Protein AF-A0A0Z8ST13-F1 (afdb_monomer)

InterPro domains:
  IPR011990 Tetratricopeptide-like helical domain superfamily [G3DSA:1.25.40.10] (1-227)
  IPR041315 PlcR, tetratricopeptide repeat [PF18768] (29-213)

Radius of gyration: 19.34 Å; Cα contacts (8 Å, |Δi|>4): 184; chains: 1; bounding box: 44×58×49 Å

Mean predicted aligned error: 6.82 Å

Nearest PDB structures (foldseek):
  8rsu-assembly1_A  TM=7.524E-01  e=3.480E-03  Bacillus phage phi3T
  8rtc-assembly1_A  TM=7.567E-01  e=5.083E-03  Bacillus phage phi3T
  8rtc-assembly2_B  TM=7.300E-01  e=5.083E-03  Bacillus phage phi3T
  8rsv-assembly1_A  TM=7.144E-01  e=6.441E-03  Bacillus phage phi3T
  6t46-assembly2_G  TM=6.996E-01  e=4.084E-02  Bacillus subtilis subsp. natto

Structure (mmCIF, N/CA/C/O backbone):
data_AF-A0A0Z8ST13-F1
#
_entry.id   AF-A0A0Z8ST13-F1
#
loop_
_atom_site.group_PDB
_atom_site.id
_atom_site.type_symbol
_atom_site.label_atom_id
_atom_site.label_alt_id
_atom_site.label_comp_id
_atom_site.label_asym_id
_atom_site.label_entity_id
_atom_site.label_seq_id
_atom_site.pdbx_PDB_ins_code
_atom_site.Cartn_x
_atom_site.Cartn_y
_atom_site.Cartn_z
_atom_site.occupancy
_atom_site.B_iso_or_equiv
_atom_site.auth_seq_id
_atom_site.auth_comp_id
_atom_site.auth_asym_id
_atom_site.auth_atom_id
_atom_site.pdbx_PDB_model_num
ATOM 1 N N . MET A 1 1 ? -1.316 38.189 -15.718 1.00 38.69 1 MET A N 1
ATOM 2 C CA . MET A 1 1 ? -1.502 36.753 -15.428 1.00 38.69 1 MET A CA 1
ATOM 3 C C . MET A 1 1 ? -1.526 36.069 -16.774 1.00 38.69 1 MET A C 1
ATOM 5 O O . MET A 1 1 ? -2.594 35.891 -17.339 1.00 38.69 1 MET A O 1
ATOM 9 N N . ASP A 1 2 ? -0.337 35.788 -17.297 1.00 30.83 2 ASP A N 1
ATOM 10 C CA . ASP A 1 2 ? -0.151 35.065 -18.550 1.00 30.83 2 ASP A CA 1
ATOM 11 C C . ASP A 1 2 ? 0.269 33.645 -18.189 1.00 30.83 2 ASP A C 1
ATOM 13 O O . ASP A 1 2 ? 1.387 33.396 -17.744 1.00 30.83 2 ASP A O 1
ATOM 17 N N . TYR A 1 3 ? -0.690 32.730 -18.300 1.00 45.62 3 TYR A N 1
ATOM 18 C CA . TYR A 1 3 ? -0.462 31.295 -18.216 1.00 45.62 3 TYR A CA 1
ATOM 19 C C . TYR A 1 3 ? -0.054 30.804 -19.599 1.00 45.62 3 TYR A C 1
ATOM 21 O O . TYR A 1 3 ? -0.893 30.365 -20.378 1.00 45.62 3 TYR A O 1
ATOM 29 N N . PHE A 1 4 ? 1.233 30.885 -19.906 1.00 46.31 4 PHE A N 1
ATOM 30 C CA . PHE A 1 4 ? 1.824 30.108 -20.984 1.00 46.31 4 PHE A CA 1
ATOM 31 C C . PHE A 1 4 ? 3.088 29.467 -20.426 1.00 46.31 4 PHE A C 1
ATOM 33 O O . PHE A 1 4 ? 4.029 30.155 -20.040 1.00 46.31 4 PHE A O 1
ATOM 40 N N . PHE A 1 5 ? 3.051 28.141 -20.300 1.00 45.38 5 PHE A N 1
ATOM 41 C CA . PHE A 1 5 ? 4.218 27.331 -19.989 1.00 45.38 5 PHE A CA 1
ATOM 42 C C . PHE A 1 5 ? 5.213 27.497 -21.132 1.00 45.38 5 PHE A C 1
ATOM 44 O O . PHE A 1 5 ? 5.087 26.859 -22.175 1.00 45.38 5 PHE A O 1
ATOM 51 N N . ASP A 1 6 ? 6.180 28.380 -20.930 1.00 42.91 6 ASP A N 1
ATOM 52 C CA . ASP A 1 6 ? 7.384 28.458 -21.743 1.00 42.91 6 ASP A CA 1
ATOM 53 C C . ASP A 1 6 ? 8.330 27.341 -21.273 1.00 42.91 6 ASP A C 1
ATOM 55 O O . ASP A 1 6 ? 9.343 27.561 -20.610 1.00 42.91 6 ASP A O 1
ATOM 59 N N . GLU A 1 7 ? 7.933 26.092 -21.523 1.00 44.97 7 GLU A N 1
ATOM 60 C CA . GLU A 1 7 ? 8.834 24.953 -21.408 1.00 44.97 7 GLU A CA 1
ATOM 61 C C . GLU A 1 7 ? 9.428 24.712 -22.788 1.00 44.97 7 GLU A C 1
ATOM 63 O O . GLU A 1 7 ? 8.842 24.066 -23.656 1.00 44.97 7 GLU A O 1
ATOM 68 N N . SER A 1 8 ? 10.629 25.251 -22.985 1.00 44.12 8 SER A N 1
ATOM 69 C CA . SER A 1 8 ? 11.550 24.705 -23.974 1.00 44.12 8 SER A CA 1
ATOM 70 C C . SER A 1 8 ? 11.686 23.205 -23.703 1.00 44.12 8 SER A C 1
ATOM 72 O O . SER A 1 8 ? 12.323 22.775 -22.740 1.00 44.12 8 SER A O 1
ATOM 74 N N . VAL A 1 9 ? 11.012 22.399 -24.525 1.00 43.75 9 VAL A N 1
ATOM 75 C CA . VAL A 1 9 ? 11.118 20.944 -24.489 1.00 43.75 9 VAL A CA 1
ATOM 76 C C . VAL A 1 9 ? 12.562 20.614 -24.838 1.00 43.75 9 VAL A C 1
ATOM 78 O O . VAL A 1 9 ? 12.993 20.709 -25.983 1.00 43.75 9 VAL A O 1
ATOM 81 N N . SER A 1 10 ? 13.345 20.302 -23.813 1.00 40.53 10 SER A N 1
ATOM 82 C CA . SER A 1 10 ? 14.682 19.756 -23.980 1.00 40.53 10 SER A CA 1
ATOM 83 C C . SER A 1 10 ? 14.547 18.405 -24.685 1.00 40.53 10 SER A C 1
ATOM 85 O O . SER A 1 10 ? 14.054 17.460 -24.074 1.00 40.53 10 SER A O 1
ATOM 87 N N . ASP A 1 11 ? 15.051 18.303 -25.919 1.00 38.03 11 ASP A N 1
ATOM 88 C CA . ASP A 1 11 ? 15.192 17.087 -26.749 1.00 38.03 11 ASP A CA 1
ATOM 89 C C . ASP A 1 11 ? 16.164 16.038 -26.155 1.00 38.03 11 ASP A C 1
ATOM 91 O O . ASP A 1 11 ? 16.977 15.420 -26.844 1.00 38.03 11 ASP A O 1
ATOM 95 N N . LYS A 1 12 ? 16.130 15.828 -24.839 1.00 43.28 12 LYS A N 1
ATOM 96 C CA . LYS A 1 12 ? 16.847 14.737 -24.179 1.00 43.28 12 LYS A CA 1
ATOM 97 C C . LYS A 1 12 ? 15.841 13.642 -23.876 1.00 43.28 12 LYS A C 1
ATOM 99 O O . LYS A 1 12 ? 14.785 13.919 -23.312 1.00 43.28 12 LYS A O 1
ATOM 104 N N . ALA A 1 13 ? 16.186 12.410 -24.254 1.00 46.25 13 ALA A N 1
ATOM 105 C CA . ALA A 1 13 ? 15.415 11.222 -23.910 1.00 46.25 13 ALA A CA 1
ATOM 106 C C . ALA A 1 13 ? 14.989 11.296 -22.430 1.00 46.25 13 ALA A C 1
ATOM 108 O O . ALA A 1 13 ? 15.834 11.642 -21.595 1.00 46.25 13 ALA A O 1
ATOM 109 N N . PRO A 1 14 ? 13.713 11.025 -22.093 1.00 51.91 14 PRO A N 1
ATOM 110 C CA . PRO A 1 14 ? 13.243 11.146 -20.723 1.00 51.91 14 PRO A CA 1
ATOM 111 C C . PRO A 1 14 ? 14.107 10.276 -19.814 1.00 51.91 14 PRO A C 1
ATOM 113 O O . PRO A 1 14 ? 14.188 9.064 -20.006 1.00 51.91 14 PRO A O 1
ATOM 116 N N . ASP A 1 15 ? 14.764 10.912 -18.850 1.00 62.56 15 ASP A N 1
ATOM 117 C CA . ASP A 1 15 ? 15.519 10.245 -17.796 1.00 62.56 15 ASP A CA 1
ATOM 118 C C . ASP A 1 15 ? 14.604 9.223 -17.092 1.00 62.56 15 ASP A C 1
ATOM 120 O O . ASP A 1 15 ? 13.453 9.532 -16.765 1.00 62.56 15 ASP A O 1
ATOM 124 N N . ILE A 1 16 ? 15.104 8.008 -16.837 1.00 70.44 16 ILE A N 1
ATOM 125 C CA . ILE A 1 16 ? 14.397 6.950 -16.094 1.00 70.44 16 ILE A CA 1
ATOM 126 C C . ILE A 1 16 ? 13.875 7.453 -14.737 1.00 70.44 16 ILE A C 1
ATOM 128 O O . ILE A 1 16 ? 12.866 6.971 -14.222 1.00 70.44 16 ILE A O 1
ATOM 132 N N . THR A 1 17 ? 14.520 8.479 -14.181 1.00 74.62 17 THR A N 1
ATOM 133 C CA . THR A 1 17 ? 14.099 9.182 -12.967 1.00 74.62 17 THR A CA 1
ATOM 134 C C . THR A 1 17 ? 12.744 9.882 -13.127 1.00 74.62 17 THR A C 1
ATOM 136 O O . THR A 1 17 ? 11.935 9.894 -12.197 1.00 74.62 17 THR A O 1
ATOM 139 N N . VAL A 1 18 ? 12.458 10.450 -14.305 1.00 83.25 18 VAL A N 1
ATOM 140 C CA . VAL A 1 18 ? 11.157 11.068 -14.616 1.00 83.25 18 VAL A CA 1
ATOM 141 C C . VAL A 1 18 ? 10.083 9.993 -14.726 1.00 83.25 18 VAL A C 1
ATOM 143 O O . VAL A 1 18 ? 9.018 10.141 -14.127 1.00 83.25 18 VAL A O 1
ATOM 146 N N . PHE A 1 19 ? 10.380 8.890 -15.419 1.00 87.81 19 PHE A N 1
ATOM 147 C CA . PHE A 1 19 ? 9.471 7.747 -15.523 1.00 87.81 19 PHE A CA 1
ATOM 148 C C . PHE A 1 19 ? 9.095 7.202 -14.139 1.00 87.81 19 PHE A C 1
ATOM 150 O O . PHE A 1 19 ? 7.910 7.138 -13.812 1.00 87.81 19 PHE A O 1
ATOM 157 N N . LYS A 1 20 ? 10.087 6.912 -13.286 1.00 87.50 20 LYS A N 1
ATOM 158 C CA . LYS A 1 20 ? 9.857 6.419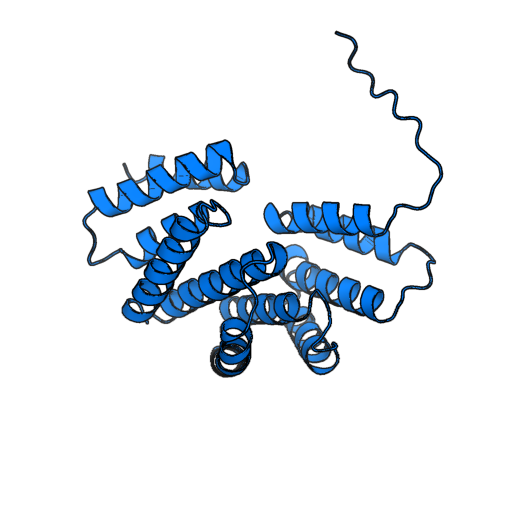 -11.917 1.00 87.50 20 LYS A CA 1
ATOM 159 C C . LYS A 1 20 ? 8.978 7.363 -11.098 1.00 87.50 20 LYS A C 1
ATOM 161 O O . LYS A 1 20 ? 8.023 6.917 -10.478 1.00 87.50 20 LYS A O 1
ATOM 166 N N . ARG A 1 21 ? 9.210 8.678 -11.176 1.00 88.62 21 ARG A N 1
ATOM 167 C CA . ARG A 1 21 ? 8.382 9.671 -10.469 1.00 88.62 21 ARG A CA 1
ATOM 168 C C . ARG A 1 21 ? 6.924 9.669 -10.935 1.00 88.62 21 ARG A C 1
ATOM 170 O O . ARG A 1 21 ? 6.015 9.825 -10.120 1.00 88.62 21 ARG A O 1
ATOM 177 N N . LEU A 1 22 ? 6.693 9.534 -12.242 1.00 91.62 22 LEU A N 1
ATOM 178 C CA . LEU A 1 22 ? 5.343 9.458 -12.804 1.00 91.62 22 LEU A CA 1
ATOM 179 C C . LEU A 1 22 ? 4.641 8.160 -12.388 1.00 91.62 22 LEU A C 1
ATOM 181 O O . LEU A 1 22 ? 3.468 8.201 -12.019 1.00 91.62 22 LEU A O 1
ATOM 185 N N . VAL A 1 23 ? 5.371 7.043 -12.387 1.00 93.00 23 VAL A N 1
ATOM 186 C CA . VAL A 1 23 ? 4.897 5.745 -11.894 1.00 93.00 23 VAL A CA 1
ATOM 187 C C . VAL A 1 23 ? 4.539 5.818 -10.411 1.00 93.00 23 VAL A C 1
ATOM 189 O O . VAL A 1 23 ? 3.431 5.438 -10.045 1.00 93.00 23 VAL A O 1
ATOM 192 N N . ASP A 1 24 ? 5.412 6.367 -9.565 1.00 89.81 24 ASP A N 1
ATOM 193 C CA . ASP A 1 24 ? 5.164 6.508 -8.127 1.00 89.81 24 ASP A CA 1
ATOM 194 C C . ASP A 1 24 ? 3.905 7.331 -7.854 1.00 89.81 24 ASP A C 1
ATOM 196 O O . ASP A 1 24 ? 3.085 6.965 -7.010 1.00 89.81 24 ASP A O 1
ATOM 200 N N . LYS A 1 25 ? 3.709 8.417 -8.613 1.00 90.50 25 LYS A N 1
ATOM 201 C CA . LYS A 1 25 ? 2.493 9.228 -8.533 1.00 90.50 25 LYS A CA 1
ATOM 202 C C . LYS A 1 25 ? 1.255 8.426 -8.937 1.00 90.50 25 LYS A C 1
ATOM 204 O O . LYS A 1 25 ? 0.259 8.493 -8.225 1.00 90.50 25 LYS A O 1
ATOM 209 N N . ALA A 1 26 ? 1.313 7.680 -10.042 1.00 92.88 26 ALA A N 1
ATOM 210 C CA . ALA A 1 26 ? 0.195 6.866 -10.517 1.00 92.88 26 ALA A CA 1
ATOM 211 C C . ALA A 1 26 ? -0.167 5.749 -9.522 1.00 92.88 26 ALA A C 1
ATOM 213 O O . ALA A 1 26 ? -1.344 5.532 -9.241 1.00 92.88 26 ALA A O 1
ATOM 214 N N . LEU A 1 27 ? 0.833 5.088 -8.931 1.00 90.94 27 LEU A N 1
ATOM 215 C CA . LEU A 1 27 ? 0.634 4.080 -7.888 1.00 90.94 27 LEU A CA 1
ATOM 216 C C . LEU A 1 27 ? 0.037 4.695 -6.617 1.00 90.94 27 LEU A C 1
ATOM 218 O O . LEU A 1 27 ? -0.897 4.136 -6.046 1.00 90.94 27 LEU A O 1
ATOM 222 N N . PHE A 1 28 ? 0.529 5.863 -6.192 1.00 86.50 28 PHE A N 1
ATOM 223 C CA . PHE A 1 28 ? 0.018 6.568 -5.014 1.00 86.50 28 PHE A CA 1
ATOM 224 C C . PHE A 1 28 ? -1.445 6.998 -5.175 1.00 86.50 28 PHE A C 1
ATOM 226 O O . PHE A 1 28 ? -2.238 6.857 -4.247 1.00 86.50 28 PHE A O 1
ATOM 233 N N . THR A 1 29 ? -1.830 7.487 -6.356 1.00 86.81 29 THR A N 1
ATOM 234 C CA . THR A 1 29 ? -3.217 7.879 -6.647 1.00 86.81 29 THR A CA 1
ATOM 235 C C . THR A 1 29 ? -4.104 6.713 -7.080 1.00 86.81 29 THR A C 1
ATOM 237 O O . THR A 1 29 ? -5.287 6.933 -7.339 1.00 86.81 29 THR A O 1
ATOM 240 N N . ARG A 1 30 ? -3.556 5.490 -7.157 1.00 89.44 30 ARG A N 1
ATOM 241 C CA . ARG A 1 30 ? -4.217 4.286 -7.693 1.00 89.44 30 ARG A CA 1
ATOM 242 C C . ARG A 1 30 ? -4.796 4.509 -9.100 1.00 89.44 30 ARG A C 1
ATOM 244 O O . ARG A 1 30 ? -5.831 3.956 -9.460 1.00 89.44 30 ARG A O 1
ATOM 251 N N . SER A 1 31 ? -4.128 5.342 -9.898 1.00 93.06 31 SER A N 1
ATOM 252 C CA . SER A 1 31 ? -4.503 5.652 -11.278 1.00 93.06 31 SER A CA 1
ATOM 253 C C . SER A 1 31 ? -3.914 4.606 -12.225 1.00 93.06 31 SER A C 1
ATOM 255 O O . SER A 1 31 ? -2.871 4.817 -12.852 1.00 93.06 31 SER A O 1
ATOM 257 N N . TYR A 1 32 ? -4.557 3.439 -12.295 1.00 94.56 32 TYR A N 1
ATOM 258 C CA . TYR A 1 32 ? -4.058 2.320 -13.099 1.00 94.56 32 TYR A CA 1
ATOM 259 C C . TYR A 1 32 ? -4.132 2.583 -14.610 1.00 94.56 32 TYR A C 1
ATOM 261 O O . TYR A 1 32 ? -3.278 2.085 -15.337 1.00 94.56 32 TYR A O 1
ATOM 269 N N . ASP A 1 33 ? -5.051 3.436 -15.072 1.00 93.69 33 ASP A N 1
ATOM 270 C CA . ASP A 1 33 ? -5.104 3.889 -16.472 1.00 93.69 33 ASP A CA 1
ATOM 271 C C . ASP A 1 33 ? -3.848 4.688 -16.845 1.00 93.69 33 ASP A C 1
ATOM 273 O O . ASP A 1 33 ? -3.218 4.460 -17.880 1.00 93.69 33 ASP A O 1
ATOM 277 N N . GLN A 1 34 ? -3.437 5.606 -15.963 1.00 94.19 34 GLN A N 1
ATOM 278 C CA . GLN A 1 34 ? -2.210 6.373 -16.154 1.00 94.19 34 GLN A CA 1
ATOM 279 C C . GLN A 1 34 ? -0.986 5.456 -16.107 1.00 94.19 34 GLN A C 1
ATOM 281 O O . GLN A 1 34 ? -0.072 5.614 -16.915 1.00 94.19 34 GLN A O 1
ATOM 286 N N . LEU A 1 35 ? -0.964 4.492 -15.183 1.00 95.81 35 LEU A N 1
ATOM 287 C CA . LEU A 1 35 ? 0.119 3.517 -15.100 1.00 95.81 35 LEU A CA 1
ATOM 288 C C . LEU A 1 35 ? 0.218 2.676 -16.381 1.00 95.81 35 LEU A C 1
ATOM 290 O O . LEU A 1 35 ? 1.318 2.501 -16.898 1.00 95.81 35 LEU A O 1
ATOM 294 N N . ALA A 1 36 ? -0.913 2.210 -16.916 1.00 95.88 36 ALA A N 1
ATOM 295 C CA . ALA A 1 36 ? -0.972 1.445 -18.158 1.00 95.88 36 ALA A CA 1
ATOM 296 C C . ALA A 1 36 ? -0.379 2.234 -19.330 1.00 95.88 36 ALA A C 1
ATOM 298 O O . ALA A 1 36 ? 0.486 1.721 -20.040 1.00 95.88 36 ALA A O 1
ATOM 299 N N . TYR A 1 37 ? -0.771 3.505 -19.472 1.00 94.50 37 TYR A N 1
ATOM 300 C CA . TYR A 1 37 ? -0.219 4.399 -20.489 1.00 94.50 37 TYR A CA 1
ATOM 301 C C . TYR A 1 37 ? 1.299 4.574 -20.348 1.00 94.50 37 TYR A C 1
ATOM 303 O O . TYR A 1 37 ? 2.029 4.447 -21.329 1.00 94.50 37 TYR A O 1
ATOM 311 N N . LEU A 1 38 ? 1.787 4.839 -19.130 1.00 93.75 38 LEU A N 1
ATOM 312 C CA . LEU A 1 38 ? 3.217 5.033 -18.870 1.00 93.75 38 LEU A CA 1
ATOM 313 C C . LEU A 1 38 ? 4.030 3.778 -19.206 1.00 93.75 38 LEU A C 1
ATOM 315 O O . LEU A 1 38 ? 5.069 3.879 -19.853 1.00 93.75 38 LEU A O 1
ATOM 319 N N . VAL A 1 39 ? 3.562 2.603 -18.778 1.00 93.00 39 VAL A N 1
ATOM 320 C CA . VAL A 1 39 ? 4.242 1.324 -19.024 1.00 93.00 39 VAL A CA 1
ATOM 321 C C . VAL A 1 39 ? 4.290 1.007 -20.516 1.00 93.00 39 VAL A C 1
ATOM 323 O O . VAL A 1 39 ? 5.328 0.571 -21.008 1.00 93.00 39 VAL A O 1
ATOM 326 N N . GLU A 1 40 ? 3.197 1.234 -21.243 1.00 91.44 40 GLU A N 1
ATOM 327 C CA . GLU A 1 40 ? 3.146 0.988 -22.685 1.00 91.44 40 GLU A CA 1
ATOM 328 C C . GLU A 1 40 ? 4.062 1.947 -23.455 1.00 91.44 40 GLU A C 1
ATOM 330 O O . GLU A 1 40 ? 4.841 1.515 -24.303 1.00 91.44 40 GLU A O 1
ATOM 335 N N . ALA A 1 41 ? 4.053 3.233 -23.095 1.00 90.44 41 ALA A N 1
ATOM 336 C CA . ALA A 1 41 ? 4.950 4.222 -23.683 1.00 90.44 41 ALA A CA 1
ATOM 337 C C . ALA A 1 41 ? 6.432 3.888 -23.436 1.00 90.44 41 ALA A C 1
ATOM 339 O O . ALA A 1 41 ? 7.261 4.084 -24.322 1.00 90.44 41 ALA A O 1
ATOM 340 N N . GLU A 1 42 ? 6.780 3.372 -22.252 1.00 88.56 42 GLU A N 1
ATOM 341 C CA . GLU A 1 42 ? 8.159 2.986 -21.939 1.00 88.56 42 GLU A CA 1
ATOM 342 C C . GLU A 1 42 ? 8.595 1.738 -22.717 1.00 88.56 42 GLU A C 1
ATOM 344 O O . GLU A 1 42 ? 9.711 1.706 -23.224 1.00 88.56 42 GLU A O 1
ATOM 349 N N . LYS A 1 43 ? 7.705 0.749 -22.891 1.00 85.31 43 LYS A N 1
ATOM 350 C CA . LYS A 1 43 ? 7.975 -0.465 -23.685 1.00 85.31 43 LYS A CA 1
ATOM 351 C C . LYS A 1 43 ? 8.214 -0.188 -25.170 1.00 85.31 43 LYS A C 1
ATOM 353 O O . LYS A 1 43 ? 8.915 -0.956 -25.819 1.00 85.31 43 LYS A O 1
ATOM 358 N N . GLN A 1 44 ? 7.610 0.870 -25.711 1.00 84.06 44 GLN A N 1
ATOM 359 C CA . GLN A 1 44 ? 7.757 1.255 -27.118 1.00 84.06 44 GLN A CA 1
ATOM 360 C C . GLN A 1 44 ? 9.076 1.977 -27.414 1.00 84.06 44 GLN A C 1
ATOM 362 O O . GLN A 1 44 ? 9.433 2.150 -28.579 1.00 84.06 44 GLN A O 1
ATOM 367 N N . LYS A 1 45 ? 9.821 2.402 -26.388 1.00 82.94 45 LYS A N 1
ATOM 368 C CA . LYS A 1 45 ? 11.153 2.965 -26.593 1.00 82.94 45 LYS A CA 1
ATOM 369 C C . LYS A 1 45 ? 12.095 1.836 -27.011 1.00 82.94 45 LYS A C 1
ATOM 371 O O . LYS A 1 45 ? 12.279 0.881 -26.269 1.00 82.94 45 LYS A O 1
ATOM 376 N N . GLU A 1 46 ? 12.762 1.975 -28.156 1.00 57.88 46 GLU A N 1
ATOM 377 C CA . GLU A 1 46 ? 13.799 1.039 -28.641 1.00 57.88 46 GLU A CA 1
ATOM 378 C C . GLU A 1 46 ? 15.100 1.079 -27.799 1.00 57.88 46 GLU A C 1
ATOM 380 O O . GLU A 1 46 ? 16.204 0.846 -28.293 1.00 57.88 46 GLU A O 1
ATOM 385 N N . ALA A 1 47 ? 15.006 1.420 -26.513 1.00 66.81 47 ALA A N 1
ATOM 386 C CA . ALA A 1 47 ? 16.147 1.500 -25.622 1.00 66.81 47 ALA A CA 1
ATOM 387 C C . ALA A 1 47 ? 16.559 0.099 -25.150 1.00 66.81 47 ALA A C 1
ATOM 389 O O . ALA A 1 47 ? 15.737 -0.716 -24.734 1.00 66.81 47 ALA A O 1
ATOM 390 N N . VAL A 1 48 ? 17.867 -0.169 -25.146 1.00 61.72 48 VAL A N 1
ATOM 391 C CA . VAL A 1 48 ? 18.415 -1.350 -24.472 1.00 61.72 48 VAL A CA 1
ATOM 392 C C . VAL A 1 48 ? 18.242 -1.154 -22.967 1.00 61.72 48 VAL A C 1
ATOM 394 O O . VAL A 1 48 ? 18.993 -0.415 -22.330 1.00 61.72 48 VAL A O 1
ATOM 397 N N . HIS A 1 49 ? 17.233 -1.801 -22.392 1.00 68.75 49 HIS A N 1
ATOM 398 C CA . HIS A 1 49 ? 17.018 -1.798 -20.952 1.00 68.75 49 HIS A CA 1
ATOM 399 C C . HIS A 1 49 ? 18.038 -2.707 -20.258 1.00 68.75 49 HIS A C 1
ATOM 401 O O . HIS A 1 49 ? 18.311 -3.821 -20.710 1.00 68.75 49 HIS A O 1
ATOM 407 N N . SER A 1 50 ? 18.579 -2.259 -19.121 1.00 81.81 50 SER A N 1
ATOM 408 C CA . SER A 1 50 ? 19.294 -3.163 -18.216 1.00 81.81 50 SER A CA 1
ATOM 409 C C . SER A 1 50 ? 18.354 -4.274 -17.732 1.00 81.81 50 SER A C 1
ATOM 411 O O . SER A 1 50 ? 17.134 -4.093 -17.716 1.00 81.81 50 SER A O 1
ATOM 413 N N . GLN A 1 51 ? 18.908 -5.406 -17.289 1.00 83.81 51 GLN A N 1
ATOM 414 C CA . GLN A 1 51 ? 18.101 -6.497 -16.732 1.00 83.81 51 GLN A CA 1
ATOM 415 C C . GLN A 1 51 ? 17.187 -6.004 -15.598 1.00 83.81 51 GLN A C 1
ATOM 417 O O . GLN A 1 51 ? 15.990 -6.268 -15.628 1.00 83.81 51 GLN A O 1
ATOM 422 N N . GLU A 1 52 ? 17.719 -5.209 -14.665 1.00 85.44 52 GLU A N 1
ATOM 423 C CA . GLU A 1 52 ? 16.927 -4.639 -13.566 1.00 85.44 52 GLU A CA 1
ATOM 424 C C . GLU A 1 52 ? 15.799 -3.722 -14.075 1.00 85.44 52 GLU A C 1
ATOM 426 O O . GLU A 1 52 ? 14.688 -3.756 -13.551 1.00 85.44 52 GLU A O 1
ATOM 431 N N . SER A 1 53 ? 16.041 -2.938 -15.133 1.00 85.81 53 SER A N 1
ATOM 432 C CA . SER A 1 53 ? 15.001 -2.087 -15.732 1.00 85.81 53 SER A CA 1
ATOM 433 C C . SER A 1 53 ? 13.901 -2.918 -16.400 1.00 85.81 53 SER A C 1
ATOM 435 O O . SER A 1 53 ? 12.724 -2.591 -16.278 1.00 85.81 53 SER A O 1
ATOM 437 N N . SER A 1 54 ? 14.269 -4.014 -17.067 1.00 88.88 54 SER A N 1
ATOM 438 C CA . SER A 1 54 ? 13.322 -4.955 -17.678 1.00 88.88 54 SER A CA 1
ATOM 439 C C . SER A 1 54 ? 12.479 -5.688 -16.625 1.00 88.88 54 SER A C 1
ATOM 441 O O . SER A 1 54 ? 11.260 -5.824 -16.759 1.00 88.88 54 SER A O 1
ATOM 443 N N . GLU A 1 55 ? 13.104 -6.105 -15.524 1.00 92.94 55 GLU A N 1
ATOM 444 C CA . GLU A 1 55 ? 12.418 -6.708 -14.380 1.00 92.94 55 GLU A CA 1
ATOM 445 C C . GLU A 1 55 ? 11.460 -5.710 -13.711 1.00 92.94 55 GLU A C 1
ATOM 447 O O . GLU A 1 55 ? 10.323 -6.072 -13.404 1.00 92.94 55 GLU A O 1
ATOM 452 N N . TYR A 1 56 ? 11.859 -4.442 -13.573 1.00 92.88 56 TYR A N 1
ATOM 453 C CA . TYR A 1 56 ? 10.990 -3.386 -13.049 1.00 92.88 56 TYR A CA 1
ATOM 454 C C . TYR A 1 56 ? 9.794 -3.112 -13.971 1.00 92.88 56 TYR A C 1
ATOM 456 O O . TYR A 1 56 ? 8.660 -3.016 -13.506 1.00 92.88 56 TYR A O 1
ATOM 464 N N . LEU A 1 57 ? 10.004 -3.061 -15.290 1.00 92.50 57 LEU A N 1
ATOM 465 C CA . LEU A 1 57 ? 8.906 -2.941 -16.255 1.00 92.50 57 LEU A CA 1
ATOM 466 C C . LEU A 1 57 ? 7.972 -4.153 -16.227 1.00 92.50 57 LEU A C 1
ATOM 468 O O . LEU A 1 57 ? 6.763 -3.992 -16.383 1.00 92.50 57 LEU A O 1
ATOM 472 N N . THR A 1 58 ? 8.508 -5.353 -15.990 1.00 94.75 58 THR A N 1
ATOM 473 C CA . THR A 1 58 ? 7.695 -6.559 -15.795 1.00 94.75 58 THR A CA 1
ATOM 474 C C . THR A 1 58 ? 6.830 -6.432 -14.544 1.00 94.75 58 THR A C 1
ATOM 476 O O . THR A 1 58 ? 5.628 -6.663 -14.618 1.00 94.75 58 THR A O 1
ATOM 479 N N . TYR A 1 59 ? 7.413 -6.000 -13.422 1.00 96.69 59 TYR A N 1
ATOM 480 C CA . TYR A 1 59 ? 6.683 -5.732 -12.181 1.00 96.69 59 TYR A CA 1
ATOM 481 C C . TYR A 1 59 ? 5.504 -4.772 -12.406 1.00 96.69 59 TYR A C 1
ATOM 483 O O . TYR A 1 59 ? 4.368 -5.083 -12.043 1.00 96.69 59 TYR A O 1
ATOM 491 N N . LEU A 1 60 ? 5.749 -3.635 -13.067 1.00 96.75 60 LEU A N 1
ATOM 492 C CA . LEU A 1 60 ? 4.699 -2.659 -13.365 1.00 96.75 60 LEU A CA 1
ATOM 493 C C . LEU A 1 60 ? 3.643 -3.217 -14.323 1.00 96.75 60 LEU A C 1
ATOM 495 O O . LEU A 1 60 ? 2.453 -2.968 -14.138 1.00 96.75 60 LEU A O 1
ATOM 499 N N . ALA A 1 61 ? 4.056 -4.000 -15.322 1.00 96.06 61 ALA A N 1
ATOM 500 C CA . ALA A 1 61 ? 3.131 -4.658 -16.234 1.00 96.06 61 ALA A CA 1
ATOM 501 C C . ALA A 1 61 ? 2.212 -5.646 -15.504 1.00 96.06 61 ALA A C 1
ATOM 503 O O . ALA A 1 61 ? 1.029 -5.680 -15.818 1.00 96.06 61 ALA A O 1
ATOM 504 N N . CYS A 1 62 ? 2.706 -6.384 -14.505 1.00 97.81 62 CYS A N 1
ATOM 505 C CA . CYS A 1 62 ? 1.862 -7.256 -13.687 1.00 97.81 62 CYS A CA 1
ATOM 506 C C . CYS A 1 62 ? 0.813 -6.458 -12.894 1.00 97.81 62 CYS A C 1
ATOM 508 O O . CYS A 1 62 ? -0.341 -6.867 -12.835 1.00 97.81 62 CYS A O 1
ATOM 510 N N . ILE A 1 63 ? 1.171 -5.296 -12.331 1.00 97.44 63 ILE A N 1
ATOM 511 C CA . ILE A 1 63 ? 0.209 -4.405 -11.649 1.00 97.44 63 ILE A CA 1
ATOM 512 C C . ILE A 1 63 ? -0.883 -3.935 -12.613 1.00 97.44 63 ILE A C 1
ATOM 514 O O . ILE A 1 63 ? -2.063 -3.943 -12.262 1.00 97.44 63 ILE A O 1
ATOM 518 N N . VAL A 1 64 ? -0.499 -3.543 -13.828 1.00 97.56 64 VAL A N 1
ATOM 519 C CA . VAL A 1 64 ? -1.436 -3.113 -14.873 1.00 97.56 64 VAL A CA 1
ATOM 520 C C . VAL A 1 64 ? -2.331 -4.270 -15.324 1.00 97.56 64 VAL A C 1
ATOM 522 O O . VAL A 1 64 ? -3.549 -4.110 -15.381 1.00 97.56 64 VAL A O 1
ATOM 525 N N . ASP A 1 65 ? -1.751 -5.439 -15.606 1.00 97.75 65 ASP A N 1
ATOM 526 C CA . ASP A 1 65 ? -2.496 -6.637 -16.001 1.00 97.75 65 ASP A CA 1
ATOM 527 C C . ASP A 1 65 ? -3.528 -7.015 -14.927 1.00 97.75 65 ASP A C 1
ATOM 529 O O . ASP A 1 65 ? -4.670 -7.311 -15.270 1.00 97.75 65 ASP A O 1
ATOM 533 N N . PHE A 1 66 ? -3.166 -6.924 -13.644 1.00 97.62 66 PHE A N 1
ATOM 534 C CA . PHE A 1 66 ? -4.060 -7.232 -12.530 1.00 97.62 66 PHE A CA 1
ATOM 535 C C . PHE A 1 66 ? -5.184 -6.197 -12.368 1.00 97.62 66 PHE A C 1
ATOM 537 O O . PHE A 1 66 ? -6.361 -6.547 -12.395 1.00 97.62 66 PHE A O 1
ATOM 544 N N . HIS A 1 67 ? -4.843 -4.915 -12.202 1.00 95.50 67 HIS A N 1
ATOM 545 C CA . HIS A 1 67 ? -5.815 -3.899 -11.780 1.00 95.50 67 HIS A CA 1
ATOM 546 C C . HIS A 1 67 ? -6.555 -3.200 -12.923 1.00 95.50 67 HIS A C 1
ATOM 548 O O . HIS A 1 67 ? -7.690 -2.778 -12.720 1.00 95.50 67 HIS A O 1
ATOM 554 N N . HIS A 1 68 ? -5.921 -3.031 -14.086 1.00 95.75 68 HIS A N 1
ATOM 555 C CA . HIS A 1 68 ? -6.508 -2.306 -15.218 1.00 95.75 68 HIS A CA 1
ATOM 556 C C . HIS A 1 68 ? -7.101 -3.258 -16.260 1.00 95.75 68 HIS A C 1
ATOM 558 O O . HIS A 1 68 ? -8.207 -3.034 -16.741 1.00 95.75 68 HIS A O 1
ATOM 564 N N . TYR A 1 69 ? -6.392 -4.341 -16.597 1.00 96.06 69 TYR A N 1
ATOM 565 C CA . TYR A 1 69 ? -6.875 -5.305 -17.594 1.00 96.06 69 TYR A CA 1
ATOM 566 C C . TYR A 1 69 ? -7.632 -6.502 -17.005 1.00 96.06 69 TYR A C 1
ATOM 568 O O . TYR A 1 69 ? -8.150 -7.304 -17.782 1.00 96.06 69 TYR A O 1
ATOM 576 N N . HIS A 1 70 ? -7.701 -6.633 -15.675 1.00 95.31 70 HIS A N 1
ATOM 577 C CA . HIS A 1 70 ? -8.388 -7.726 -14.971 1.00 95.31 70 HIS A CA 1
ATOM 578 C C . HIS A 1 70 ? -7.929 -9.132 -15.407 1.00 95.31 70 HIS A C 1
ATOM 580 O O . HIS A 1 70 ? -8.718 -10.068 -15.518 1.00 95.31 70 HIS A O 1
ATOM 586 N N . LYS A 1 71 ? -6.630 -9.286 -15.687 1.00 96.62 71 LYS A N 1
ATOM 587 C CA . LYS A 1 71 ? -5.970 -10.548 -16.055 1.00 96.62 71 LYS A CA 1
ATOM 588 C C . LYS A 1 71 ? -5.253 -11.142 -14.844 1.00 96.62 71 LYS A C 1
ATOM 590 O O . LYS A 1 71 ? -4.031 -11.282 -14.844 1.00 96.62 71 LYS A O 1
ATOM 595 N N . GLU A 1 72 ? -6.021 -11.453 -13.809 1.00 96.12 72 GLU A N 1
ATOM 596 C CA . GLU A 1 72 ? -5.529 -11.792 -12.467 1.00 96.12 72 GLU A CA 1
ATOM 597 C C . GLU A 1 72 ? -4.553 -12.978 -12.480 1.00 96.12 72 GLU A C 1
ATOM 599 O O . GLU A 1 72 ? -3.409 -12.819 -12.058 1.00 96.12 72 GLU A O 1
ATOM 604 N N . ASP A 1 73 ? -4.940 -14.120 -13.059 1.00 94.69 73 ASP A N 1
ATOM 605 C CA . ASP A 1 73 ? -4.095 -15.326 -13.109 1.00 94.69 73 ASP A CA 1
ATOM 606 C C . ASP A 1 73 ? -2.769 -15.094 -13.851 1.00 94.69 73 ASP A C 1
ATOM 608 O O . ASP A 1 73 ? -1.706 -15.545 -13.423 1.00 94.69 73 ASP A O 1
ATOM 612 N N . ILE A 1 74 ? -2.817 -14.348 -14.961 1.00 96.19 74 ILE A N 1
ATOM 613 C CA . ILE A 1 74 ? -1.632 -14.031 -15.772 1.00 96.19 74 ILE A CA 1
ATOM 614 C C . ILE A 1 74 ? -0.692 -13.114 -14.989 1.00 96.19 74 ILE A C 1
ATOM 616 O O . ILE A 1 74 ? 0.524 -13.322 -14.991 1.00 96.19 74 ILE A O 1
ATOM 620 N N . ALA A 1 75 ? -1.245 -12.090 -14.339 1.00 97.50 75 ALA A N 1
ATOM 621 C CA . ALA A 1 75 ? -0.479 -11.155 -13.533 1.00 97.50 75 ALA A CA 1
ATOM 622 C C . ALA A 1 75 ? 0.167 -11.849 -12.330 1.00 97.50 75 ALA A C 1
ATOM 624 O O . ALA A 1 75 ? 1.343 -11.609 -12.057 1.00 97.50 75 ALA A O 1
ATOM 625 N N . ILE A 1 76 ? -0.575 -12.732 -11.654 1.00 96.25 76 ILE A N 1
ATOM 626 C CA . ILE A 1 76 ? -0.081 -13.511 -10.518 1.00 96.25 76 ILE A CA 1
ATOM 627 C C . ILE A 1 76 ? 1.058 -14.428 -10.955 1.00 96.25 76 ILE A C 1
ATOM 629 O O . ILE A 1 76 ? 2.154 -14.289 -10.420 1.00 96.25 76 ILE A O 1
ATOM 633 N N . GLY A 1 77 ? 0.859 -15.278 -11.969 1.00 96.50 77 GLY A N 1
ATOM 634 C CA . GLY A 1 77 ? 1.901 -16.214 -12.409 1.00 96.50 77 GLY A CA 1
ATOM 635 C C . GLY A 1 77 ? 3.189 -15.503 -12.839 1.00 96.50 77 GLY A C 1
ATOM 636 O O . GLY A 1 77 ? 4.292 -15.887 -12.452 1.00 96.50 77 GLY A O 1
ATOM 637 N N . ARG A 1 78 ? 3.074 -14.380 -13.559 1.00 97.25 78 ARG A N 1
ATOM 638 C CA . ARG A 1 78 ? 4.243 -13.565 -13.935 1.00 97.25 78 ARG A CA 1
ATOM 639 C C . ARG A 1 78 ? 4.923 -12.906 -12.736 1.00 97.25 78 ARG A C 1
ATOM 641 O O . ARG A 1 78 ? 6.146 -12.758 -12.737 1.00 97.25 78 ARG A O 1
ATOM 648 N N . MET A 1 79 ? 4.154 -12.470 -11.739 1.00 96.75 79 MET A N 1
ATOM 649 C CA . MET A 1 79 ? 4.690 -11.872 -10.516 1.00 96.75 79 MET A CA 1
ATOM 650 C C . MET A 1 79 ? 5.389 -12.923 -9.638 1.00 96.75 79 MET A C 1
ATOM 652 O O . MET A 1 79 ? 6.462 -12.641 -9.108 1.00 96.75 79 MET A O 1
ATOM 656 N N . GLU A 1 80 ? 4.842 -14.137 -9.539 1.00 95.44 80 GLU A N 1
ATOM 657 C CA . GLU A 1 80 ? 5.467 -15.293 -8.879 1.00 95.44 80 GLU A CA 1
ATOM 658 C C . GLU A 1 80 ? 6.817 -15.622 -9.535 1.00 95.44 80 GLU A C 1
A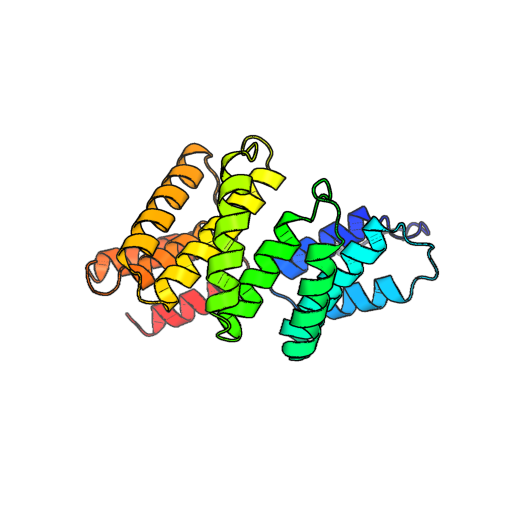TOM 660 O O . GLU A 1 80 ? 7.851 -15.634 -8.863 1.00 95.44 80 GLU A O 1
ATOM 665 N N . GLU A 1 81 ? 6.848 -15.776 -10.862 1.00 95.94 81 GLU A N 1
ATOM 666 C CA . GLU A 1 81 ? 8.088 -16.000 -11.616 1.00 95.94 81 GLU A CA 1
ATOM 667 C C . GLU A 1 81 ? 9.118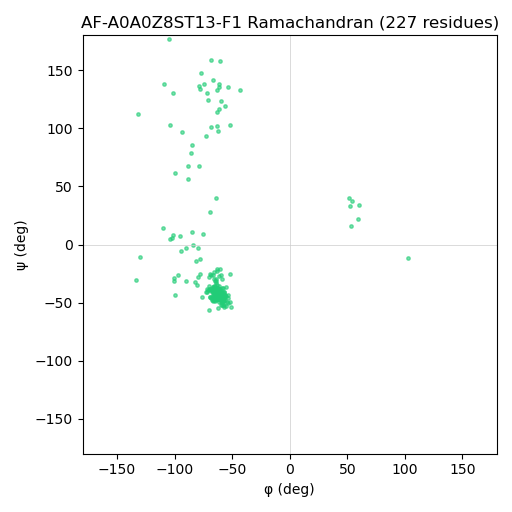 -14.886 -11.392 1.00 95.94 81 GLU A C 1
ATOM 669 O O . GLU A 1 81 ? 10.312 -15.151 -11.219 1.00 95.94 81 GLU A O 1
ATOM 674 N N . LEU A 1 82 ? 8.667 -13.627 -11.395 1.00 95.56 82 LEU A N 1
ATOM 675 C CA . LEU A 1 82 ? 9.530 -12.485 -11.123 1.00 95.56 82 LEU A CA 1
ATOM 676 C C . LEU A 1 82 ? 10.105 -12.555 -9.704 1.00 95.56 82 LEU A C 1
ATOM 678 O O . LEU A 1 82 ? 11.302 -12.335 -9.532 1.00 95.56 82 LEU A O 1
ATOM 682 N N . SER A 1 83 ? 9.288 -12.912 -8.710 1.00 92.94 83 SER A N 1
ATOM 683 C CA . SER A 1 83 ? 9.682 -12.990 -7.299 1.00 92.94 83 SER A CA 1
ATOM 684 C C . SER A 1 83 ? 10.802 -14.004 -7.028 1.00 92.94 83 SER A C 1
ATOM 686 O O . SER A 1 83 ? 11.584 -13.813 -6.089 1.00 92.94 83 SER A O 1
ATOM 688 N N . HIS A 1 84 ? 10.908 -15.046 -7.864 1.00 91.00 84 HIS A N 1
ATOM 689 C CA . HIS A 1 84 ? 11.945 -16.074 -7.781 1.00 91.00 84 HIS A CA 1
ATOM 690 C C . HIS A 1 84 ? 13.271 -15.662 -8.429 1.00 91.00 84 HIS A C 1
ATOM 692 O O . HIS A 1 84 ? 14.327 -16.098 -7.968 1.00 91.00 84 HIS A O 1
ATOM 698 N N . ARG A 1 85 ? 13.238 -14.843 -9.489 1.00 92.25 85 ARG A N 1
ATOM 699 C CA . ARG A 1 85 ? 14.445 -14.456 -10.247 1.00 92.25 85 ARG A CA 1
ATOM 700 C C . ARG A 1 85 ? 15.040 -13.110 -9.841 1.00 92.25 85 ARG A C 1
ATOM 702 O O . ARG A 1 85 ? 16.237 -12.909 -10.024 1.00 92.25 85 ARG A O 1
ATOM 709 N N . ILE A 1 86 ? 14.223 -12.199 -9.313 1.00 92.62 86 ILE A N 1
ATOM 710 C CA . ILE A 1 86 ? 14.661 -10.851 -8.944 1.00 92.62 86 ILE A CA 1
ATOM 711 C C . ILE A 1 86 ? 15.751 -10.896 -7.866 1.00 92.62 86 ILE A C 1
ATOM 713 O O . ILE A 1 86 ? 15.671 -11.650 -6.890 1.00 92.62 86 ILE A O 1
ATOM 717 N N . SER A 1 87 ? 16.775 -10.051 -8.014 1.00 88.31 87 SER A N 1
ATOM 718 C CA . SER A 1 87 ? 17.826 -9.941 -7.001 1.00 88.31 87 SER A CA 1
ATOM 719 C C . SER A 1 87 ? 17.259 -9.475 -5.659 1.00 88.31 87 SER A C 1
ATOM 721 O O . SER A 1 87 ? 16.537 -8.479 -5.586 1.00 88.31 87 SER A O 1
ATOM 723 N N . LYS A 1 88 ? 17.687 -10.120 -4.567 1.00 85.31 88 LYS A N 1
ATOM 724 C CA . LYS A 1 88 ? 17.365 -9.702 -3.189 1.00 85.31 88 LYS A CA 1
ATOM 725 C C . LYS A 1 88 ? 17.874 -8.295 -2.853 1.00 85.31 88 LYS A C 1
ATOM 727 O O . LYS A 1 88 ? 17.373 -7.684 -1.918 1.00 85.31 88 LYS A O 1
ATOM 732 N N . THR A 1 89 ? 18.868 -7.796 -3.589 1.00 85.50 89 THR A N 1
ATOM 733 C CA . THR A 1 89 ? 19.408 -6.437 -3.430 1.00 85.50 89 THR A CA 1
ATOM 734 C C . THR A 1 89 ? 18.701 -5.410 -4.310 1.00 85.50 89 THR A C 1
ATOM 736 O O . THR A 1 89 ? 19.065 -4.238 -4.269 1.00 85.50 89 THR A O 1
ATOM 739 N N . SER A 1 90 ? 17.742 -5.830 -5.143 1.00 87.25 90 SER A N 1
ATOM 740 C CA . SER A 1 90 ? 17.046 -4.910 -6.035 1.00 87.25 90 SER A CA 1
ATOM 741 C C . SER A 1 90 ? 16.194 -3.923 -5.244 1.00 87.25 90 SER A C 1
ATOM 743 O O . SER A 1 90 ? 15.529 -4.274 -4.266 1.00 87.25 90 SER A O 1
ATOM 745 N N . SER A 1 91 ? 16.179 -2.678 -5.715 1.00 86.00 91 SER A N 1
ATOM 746 C CA . SER A 1 91 ? 15.440 -1.585 -5.083 1.00 86.00 91 SER A CA 1
ATOM 747 C C . SER A 1 91 ? 13.935 -1.843 -4.983 1.00 86.00 91 SER A C 1
ATOM 749 O O . SER A 1 91 ? 13.318 -1.334 -4.056 1.00 86.00 91 SER A O 1
ATOM 751 N N . PHE A 1 92 ? 13.344 -2.655 -5.861 1.00 89.69 92 PHE A N 1
ATOM 752 C CA . PHE A 1 92 ? 11.908 -2.965 -5.863 1.00 89.69 92 PHE A CA 1
ATOM 753 C C . PHE A 1 92 ? 11.603 -4.409 -5.438 1.00 89.69 92 PHE A C 1
ATOM 755 O O . PHE A 1 92 ? 10.476 -4.879 -5.591 1.00 89.69 92 PHE A O 1
ATOM 762 N N . TYR A 1 93 ? 12.588 -5.108 -4.858 1.00 90.06 93 TYR A N 1
ATOM 763 C CA . TYR A 1 93 ? 12.426 -6.474 -4.359 1.00 90.06 93 TYR A CA 1
ATOM 764 C C . TYR A 1 93 ? 11.211 -6.596 -3.433 1.00 90.06 93 TYR A C 1
ATOM 766 O O . TYR A 1 93 ? 10.314 -7.387 -3.684 1.00 90.06 93 TYR A O 1
ATOM 774 N N . LEU A 1 94 ? 11.131 -5.764 -2.394 1.00 89.75 94 LEU A N 1
ATOM 775 C CA . LEU A 1 94 ? 10.013 -5.804 -1.447 1.00 89.75 94 LEU A CA 1
ATOM 776 C C . LE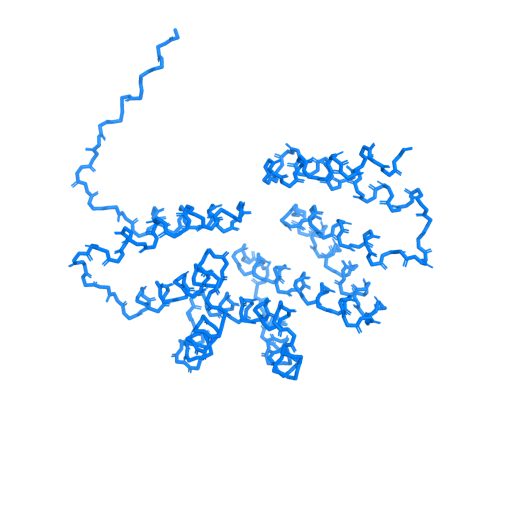U A 1 94 ? 8.684 -5.334 -2.057 1.00 89.75 94 LEU A C 1
ATOM 778 O O . LEU A 1 94 ? 7.627 -5.769 -1.605 1.00 89.75 94 LEU A O 1
ATOM 782 N N . ASP A 1 95 ? 8.720 -4.493 -3.092 1.00 91.81 95 ASP A N 1
ATOM 783 C CA . ASP A 1 95 ? 7.514 -4.015 -3.772 1.00 91.81 95 ASP A CA 1
ATOM 784 C C . ASP A 1 95 ? 6.829 -5.137 -4.575 1.00 91.81 95 ASP A C 1
ATOM 786 O O . ASP A 1 95 ? 5.597 -5.226 -4.567 1.00 91.81 95 ASP A O 1
ATOM 790 N N . VAL A 1 96 ? 7.611 -6.045 -5.180 1.00 93.19 96 VAL A N 1
ATOM 791 C CA . VAL A 1 96 ? 7.114 -7.273 -5.838 1.00 93.19 96 VAL A CA 1
ATOM 792 C C . VAL A 1 96 ? 6.339 -8.132 -4.844 1.00 93.19 96 VAL A C 1
ATOM 794 O O . VAL A 1 96 ? 5.189 -8.486 -5.089 1.00 93.19 96 VAL A O 1
ATOM 797 N N . TYR A 1 97 ? 6.946 -8.418 -3.694 1.00 89.88 97 TYR A N 1
ATOM 798 C CA . TYR A 1 97 ? 6.355 -9.273 -2.664 1.00 89.88 97 TYR A CA 1
ATOM 799 C C . TYR A 1 97 ? 5.101 -8.637 -2.055 1.00 89.88 97 TYR A C 1
ATOM 801 O O . TYR A 1 97 ? 4.069 -9.290 -1.934 1.00 89.88 97 TYR A O 1
ATOM 809 N N . ASN A 1 98 ? 5.159 -7.340 -1.747 1.00 89.88 98 ASN A N 1
ATOM 810 C CA . ASN A 1 98 ? 4.012 -6.587 -1.249 1.00 89.88 98 ASN A CA 1
ATOM 811 C C . ASN A 1 98 ? 2.844 -6.555 -2.252 1.00 89.88 98 ASN A C 1
ATOM 813 O O . ASN A 1 98 ? 1.680 -6.591 -1.862 1.00 89.88 98 ASN A O 1
ATOM 817 N N . SER A 1 99 ? 3.138 -6.487 -3.550 1.00 92.94 99 SER A N 1
ATOM 818 C CA . SER A 1 99 ? 2.108 -6.542 -4.593 1.00 92.94 99 SER A CA 1
ATOM 819 C C . SER A 1 99 ? 1.522 -7.944 -4.744 1.00 92.94 99 SER A C 1
ATOM 821 O O . SER A 1 99 ? 0.307 -8.080 -4.847 1.00 92.94 99 SER A O 1
ATOM 823 N N . LEU A 1 100 ? 2.357 -8.983 -4.675 1.00 91.94 100 LEU A N 1
ATOM 824 C CA . LEU A 1 100 ? 1.917 -10.376 -4.746 1.00 91.94 100 LEU A CA 1
ATOM 825 C C . LEU A 1 100 ? 0.992 -10.749 -3.577 1.00 91.94 100 LEU A C 1
ATOM 827 O O . LEU A 1 100 ? -0.056 -11.350 -3.790 1.00 91.94 100 LEU A O 1
ATOM 831 N N . VAL A 1 101 ? 1.319 -10.292 -2.366 1.00 87.94 101 VAL A N 1
ATOM 832 C CA . VAL A 1 101 ? 0.431 -10.364 -1.197 1.00 87.94 101 VAL A CA 1
ATOM 833 C C . VAL A 1 101 ? -0.949 -9.775 -1.503 1.00 87.94 101 VAL A C 1
ATOM 835 O O . VAL A 1 101 ? -1.968 -10.409 -1.232 1.00 87.94 101 VAL A O 1
ATOM 838 N N . ASN A 1 102 ? -0.999 -8.566 -2.075 1.00 89.62 102 ASN A N 1
ATOM 839 C CA . ASN A 1 102 ? -2.271 -7.921 -2.402 1.00 89.62 102 ASN A CA 1
ATOM 840 C C . ASN A 1 102 ? -3.048 -8.716 -3.452 1.00 89.62 102 ASN A C 1
ATOM 842 O O . ASN A 1 102 ? -4.265 -8.844 -3.339 1.00 89.62 102 ASN A O 1
ATOM 846 N N . PHE A 1 103 ? -2.361 -9.281 -4.446 1.00 92.81 103 PHE A N 1
ATOM 847 C CA . PHE A 1 103 ? -3.001 -10.116 -5.457 1.00 92.81 103 PHE A CA 1
ATOM 848 C C . PHE A 1 103 ? -3.625 -11.368 -4.841 1.00 92.81 103 PHE A C 1
ATOM 850 O O . PHE A 1 103 ? -4.790 -11.658 -5.110 1.00 92.81 103 PHE A O 1
ATOM 857 N N . TYR A 1 104 ? -2.900 -12.075 -3.971 1.00 90.56 104 TYR A N 1
ATOM 858 C CA . TYR A 1 104 ? -3.430 -13.247 -3.274 1.00 90.56 104 TYR A CA 1
ATOM 859 C C . TYR A 1 104 ? -4.611 -12.903 -2.367 1.00 90.56 104 TYR A C 1
ATOM 861 O O . TYR A 1 104 ? -5.618 -13.608 -2.385 1.00 90.56 104 TYR A O 1
ATOM 869 N N . ALA A 1 105 ? -4.533 -11.787 -1.635 1.00 85.50 105 ALA A N 1
ATOM 870 C CA . ALA A 1 105 ? -5.624 -11.328 -0.782 1.00 85.50 105 ALA A CA 1
ATOM 871 C C . ALA A 1 105 ? -6.896 -11.006 -1.586 1.00 85.50 105 ALA A C 1
ATOM 873 O O . ALA A 1 105 ? -8.004 -11.284 -1.130 1.00 85.50 105 ALA A O 1
ATOM 874 N N . LEU A 1 106 ? -6.751 -10.436 -2.787 1.00 89.06 106 LEU A N 1
ATOM 875 C CA . LEU A 1 106 ? -7.874 -10.094 -3.664 1.00 89.06 106 LEU A CA 1
ATOM 876 C C . LEU A 1 106 ? -8.446 -11.305 -4.419 1.00 89.06 106 LEU A C 1
ATOM 878 O O . LEU A 1 106 ? -9.628 -11.302 -4.748 1.00 89.06 106 LEU A O 1
ATOM 882 N N . THR A 1 107 ? -7.643 -12.349 -4.644 1.00 89.62 107 THR A N 1
ATOM 883 C CA . THR A 1 1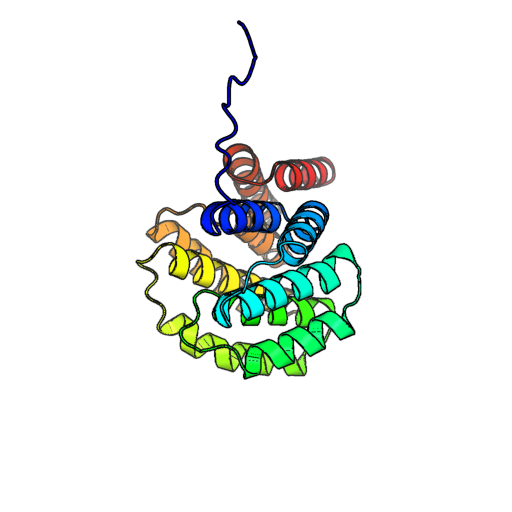07 ? -8.043 -13.580 -5.359 1.00 89.62 107 THR A CA 1
ATOM 884 C C . THR A 1 107 ? -8.334 -14.770 -4.438 1.00 89.62 107 THR A C 1
ATOM 886 O O . THR A 1 107 ? -8.625 -15.862 -4.915 1.00 89.62 107 THR A O 1
ATOM 889 N N . SER A 1 108 ? -8.324 -14.569 -3.115 1.00 85.19 108 SER A N 1
ATOM 890 C CA . SER A 1 108 ? -8.583 -15.609 -2.100 1.00 85.19 108 SER A CA 1
ATOM 891 C C . SER A 1 108 ? -7.604 -16.800 -2.136 1.00 85.19 108 SER A C 1
ATOM 893 O O . SER A 1 108 ? -7.986 -17.931 -1.835 1.00 85.19 108 SER A O 1
ATOM 895 N N . ARG A 1 109 ? -6.329 -16.560 -2.476 1.00 83.62 109 ARG A N 1
ATOM 896 C CA . ARG A 1 109 ? -5.239 -17.560 -2.419 1.00 83.62 109 ARG A CA 1
ATOM 897 C C . ARG A 1 109 ? -4.564 -17.570 -1.044 1.00 83.62 109 ARG A C 1
ATOM 899 O O . ARG A 1 109 ? -3.423 -17.147 -0.882 1.00 83.62 109 ARG A O 1
ATOM 906 N N . ASP A 1 110 ? -5.308 -18.002 -0.031 1.00 79.88 110 ASP A N 1
ATOM 907 C CA . ASP A 1 110 ? -4.917 -17.816 1.374 1.00 79.88 110 ASP A CA 1
ATOM 908 C C . ASP A 1 110 ? -3.659 -18.599 1.794 1.00 79.88 110 ASP A C 1
ATOM 910 O O . ASP A 1 110 ? -2.837 -18.074 2.542 1.00 79.88 110 ASP A O 1
ATOM 914 N N . GLU A 1 111 ? -3.500 -19.843 1.326 1.00 79.81 111 GLU A N 1
ATOM 915 C CA . GLU A 1 111 ? -2.356 -20.699 1.692 1.00 79.81 111 GLU A CA 1
ATOM 916 C C . GLU A 1 111 ? -1.029 -20.120 1.183 1.00 79.81 111 GLU A C 1
ATOM 918 O O . GLU A 1 111 ? -0.040 -20.070 1.916 1.00 79.81 111 GLU A O 1
ATOM 923 N N . ASP A 1 112 ? -1.032 -19.615 -0.053 1.00 83.00 112 ASP A N 1
ATOM 924 C CA . ASP A 1 112 ? 0.134 -18.982 -0.670 1.00 83.00 112 ASP A CA 1
ATOM 925 C C . ASP A 1 112 ? 0.536 -17.695 0.061 1.00 83.00 112 ASP A C 1
ATOM 927 O O . ASP A 1 112 ? 1.714 -17.340 0.132 1.00 83.00 112 ASP A O 1
ATOM 931 N N . LEU A 1 113 ? -0.446 -16.992 0.624 1.00 81.12 113 LEU A N 1
ATOM 932 C CA . LEU A 1 113 ? -0.241 -15.725 1.303 1.00 81.12 113 LEU A CA 1
ATOM 933 C C . LEU A 1 113 ? 0.381 -15.902 2.692 1.00 81.12 113 LEU A C 1
ATOM 935 O O . LEU A 1 113 ? 1.317 -15.165 3.010 1.00 81.12 113 LEU A O 1
ATOM 939 N N . ASP A 1 114 ? -0.097 -16.850 3.508 1.00 80.06 114 ASP A N 1
ATOM 940 C CA . ASP A 1 114 ? 0.469 -17.086 4.848 1.00 80.06 114 ASP A CA 1
ATOM 941 C C . ASP A 1 114 ? 1.969 -17.454 4.730 1.00 80.06 114 ASP A C 1
ATOM 943 O O . ASP A 1 114 ? 2.814 -16.847 5.394 1.00 80.06 114 ASP A O 1
ATOM 947 N N . GLY A 1 115 ? 2.330 -18.339 3.789 1.00 82.38 115 GLY A N 1
ATOM 948 C CA . GLY A 1 115 ? 3.732 -18.694 3.524 1.00 82.38 115 GLY A CA 1
ATOM 949 C C . GLY A 1 115 ? 4.579 -17.530 2.987 1.00 82.38 115 GLY A C 1
ATOM 950 O O . GLY A 1 115 ? 5.755 -17.389 3.335 1.00 82.38 115 GLY A O 1
ATOM 951 N N . LEU A 1 116 ? 3.988 -16.652 2.170 1.00 84.12 116 LEU A N 1
ATOM 952 C CA . LEU A 1 116 ? 4.668 -15.463 1.656 1.00 84.12 116 LEU A CA 1
ATOM 953 C C . LEU A 1 116 ? 4.980 -14.457 2.777 1.00 84.12 116 LEU A C 1
ATOM 955 O O . LEU A 1 116 ? 6.073 -13.881 2.804 1.00 84.12 116 LEU A O 1
ATOM 959 N N . TYR A 1 117 ? 4.055 -14.262 3.721 1.00 81.88 117 TYR A N 1
ATOM 960 C CA . TYR A 1 117 ? 4.241 -13.335 4.838 1.00 81.88 117 TYR A CA 1
ATOM 961 C C . TYR A 1 117 ? 5.288 -13.790 5.844 1.00 81.88 117 TYR A C 1
ATOM 963 O O . TYR A 1 117 ? 6.061 -12.948 6.310 1.00 81.88 117 TYR A O 1
ATOM 971 N N . GLU A 1 118 ? 5.372 -15.084 6.151 1.00 79.00 118 GLU A N 1
ATOM 972 C CA . GLU A 1 118 ? 6.443 -15.615 7.003 1.00 79.00 118 GLU A CA 1
ATOM 973 C C . GLU A 1 118 ? 7.827 -15.244 6.438 1.00 79.00 118 GLU A C 1
ATOM 975 O O . GLU A 1 118 ? 8.679 -14.721 7.159 1.00 79.00 118 GLU A O 1
ATOM 980 N N . GLY A 1 119 ? 8.019 -15.385 5.121 1.00 79.00 119 GLY A N 1
ATOM 981 C CA . GLY A 1 119 ? 9.277 -15.035 4.452 1.00 79.00 119 GLY A CA 1
ATOM 982 C C . GLY A 1 119 ? 9.578 -13.530 4.363 1.00 79.00 119 GLY A C 1
ATOM 983 O O . GLY A 1 119 ? 10.746 -13.132 4.307 1.00 79.00 119 GLY A O 1
ATOM 984 N N . ILE A 1 120 ? 8.552 -12.674 4.333 1.00 83.69 120 ILE A N 1
ATOM 985 C CA . ILE A 1 120 ? 8.718 -11.209 4.324 1.00 83.69 120 ILE A CA 1
ATOM 986 C C . ILE A 1 120 ? 8.972 -10.677 5.740 1.00 83.69 120 ILE A C 1
ATOM 988 O O . ILE A 1 120 ? 9.751 -9.734 5.897 1.00 83.69 120 ILE A O 1
ATOM 992 N N . SER A 1 121 ? 8.356 -11.281 6.759 1.00 80.50 121 SER A N 1
ATOM 993 C CA . SER A 1 121 ? 8.369 -10.789 8.145 1.00 80.50 121 SER A CA 1
ATOM 994 C C . SER A 1 121 ? 9.782 -10.716 8.733 1.00 80.50 121 SER A C 1
ATOM 996 O O . SER A 1 121 ? 10.162 -9.715 9.341 1.00 80.50 121 SER A O 1
ATOM 998 N N . GLU A 1 122 ? 10.613 -11.725 8.466 1.00 80.62 122 GLU A N 1
ATOM 999 C CA . GLU A 1 122 ? 12.029 -11.708 8.854 1.00 80.62 122 GLU A CA 1
ATOM 1000 C C . GLU A 1 122 ? 12.772 -10.524 8.210 1.00 80.62 122 GLU A C 1
ATOM 1002 O O . GLU A 1 122 ? 13.526 -9.803 8.864 1.00 80.62 122 GLU A O 1
ATOM 1007 N N . LYS A 1 123 ? 12.507 -10.248 6.931 1.00 82.12 123 LYS A N 1
ATOM 1008 C CA . LYS A 1 123 ? 13.210 -9.201 6.175 1.00 82.12 123 LYS A CA 1
ATOM 1009 C C . LYS A 1 123 ? 12.824 -7.799 6.609 1.00 82.12 123 LYS A C 1
ATOM 1011 O O . LYS A 1 123 ? 13.695 -6.937 6.701 1.00 82.12 123 LYS A O 1
ATOM 1016 N N . ILE A 1 124 ? 11.540 -7.563 6.873 1.00 86.50 124 ILE A N 1
ATOM 1017 C CA . ILE A 1 124 ? 11.085 -6.254 7.357 1.00 86.50 124 ILE A CA 1
ATOM 1018 C C . ILE A 1 124 ? 11.647 -5.945 8.747 1.00 86.50 124 ILE A C 1
ATOM 1020 O O . ILE A 1 124 ? 11.900 -4.779 9.033 1.00 86.50 124 ILE A O 1
ATOM 1024 N N . SER A 1 125 ? 11.911 -6.965 9.576 1.00 83.31 125 SER A N 1
ATOM 1025 C CA . SER A 1 125 ? 12.474 -6.781 10.922 1.00 83.31 125 SER A CA 1
ATOM 1026 C C . SER A 1 125 ? 13.908 -6.226 10.917 1.00 83.31 125 SER A C 1
ATOM 1028 O O . SER A 1 125 ? 14.333 -5.590 11.879 1.00 83.31 125 SER A O 1
ATOM 1030 N N . HIS A 1 126 ? 14.641 -6.418 9.815 1.00 84.69 126 HIS A N 1
ATOM 1031 C CA . HIS A 1 126 ? 16.019 -5.951 9.629 1.00 84.69 126 HIS A CA 1
ATOM 1032 C C . HIS A 1 126 ? 16.137 -4.714 8.731 1.00 84.69 126 HIS A C 1
ATOM 1034 O O . HIS A 1 126 ? 17.246 -4.285 8.404 1.00 84.69 126 HIS A O 1
ATOM 1040 N N . LEU A 1 127 ? 15.014 -4.147 8.295 1.00 87.62 127 LEU A N 1
ATOM 1041 C CA . LEU A 1 127 ? 15.009 -3.000 7.403 1.00 87.62 127 LEU A CA 1
ATOM 1042 C C . LEU A 1 127 ? 15.465 -1.736 8.147 1.00 87.62 127 LEU A C 1
ATOM 1044 O O . LEU A 1 127 ? 14.917 -1.396 9.195 1.00 87.62 127 LEU A O 1
ATOM 1048 N N . ASP A 1 128 ? 16.416 -0.986 7.585 1.00 88.88 128 ASP A N 1
ATOM 1049 C CA . ASP A 1 128 ? 16.770 0.326 8.135 1.00 88.88 128 ASP A CA 1
ATOM 1050 C C . ASP A 1 128 ? 15.665 1.351 7.840 1.00 88.88 128 ASP A C 1
ATOM 1052 O O . ASP A 1 128 ? 15.645 2.013 6.799 1.00 88.88 128 ASP A O 1
ATOM 1056 N N . ILE A 1 129 ? 14.747 1.500 8.792 1.00 91.19 129 ILE A N 1
ATOM 1057 C CA . ILE A 1 129 ? 13.646 2.470 8.755 1.00 91.19 129 ILE A CA 1
ATOM 1058 C C . ILE A 1 129 ? 14.091 3.917 9.046 1.00 91.19 129 ILE A C 1
ATOM 1060 O O . ILE A 1 129 ? 13.260 4.801 9.279 1.00 91.19 129 ILE A O 1
ATOM 1064 N N . SER A 1 130 ? 15.396 4.190 9.106 1.00 90.12 130 SER A N 1
ATOM 1065 C CA . SER A 1 130 ? 15.937 5.557 9.091 1.00 90.12 130 SER A CA 1
ATOM 1066 C C . SER A 1 130 ? 15.975 6.117 7.670 1.00 90.12 130 SER A C 1
ATOM 1068 O O . SER A 1 130 ? 15.841 7.325 7.479 1.00 90.12 130 SER A O 1
ATOM 1070 N N . ASN A 1 131 ? 16.105 5.242 6.669 1.00 90.75 131 ASN A N 1
ATOM 1071 C CA . ASN A 1 131 ? 15.963 5.594 5.264 1.00 90.75 131 ASN A CA 1
ATOM 1072 C C . ASN A 1 131 ? 14.475 5.737 4.890 1.00 90.75 131 ASN A C 1
ATOM 1074 O O . ASN A 1 131 ? 13.660 4.875 5.215 1.00 90.75 131 ASN A O 1
ATOM 1078 N N . ILE A 1 132 ? 14.123 6.809 4.174 1.00 89.94 132 ILE A N 1
ATOM 1079 C CA . ILE A 1 132 ? 12.727 7.125 3.831 1.00 89.94 132 ILE A CA 1
ATOM 1080 C C . ILE A 1 132 ? 12.070 6.098 2.895 1.00 89.94 132 ILE A C 1
ATOM 1082 O O . ILE A 1 132 ? 10.902 5.768 3.079 1.00 89.94 132 ILE A O 1
ATOM 1086 N N . GLU A 1 133 ? 12.799 5.554 1.918 1.00 87.25 133 GLU A N 1
ATOM 1087 C CA . GLU A 1 133 ? 12.257 4.560 0.983 1.00 87.25 133 GLU A CA 1
ATOM 1088 C C . GLU A 1 133 ? 11.986 3.236 1.696 1.00 87.25 133 GLU A C 1
ATOM 1090 O O . GLU A 1 133 ? 10.917 2.641 1.541 1.00 87.25 133 GLU A O 1
ATOM 1095 N N . SER A 1 134 ? 12.941 2.802 2.519 1.00 89.62 134 SER A N 1
ATOM 1096 C CA . SER A 1 134 ? 12.788 1.648 3.401 1.00 89.62 134 SER A CA 1
ATOM 1097 C C . SER A 1 134 ? 11.614 1.845 4.355 1.00 89.62 134 SER A C 1
ATOM 1099 O O . SER A 1 134 ? 10.738 0.990 4.448 1.00 89.62 134 SER A O 1
ATOM 1101 N N . PHE A 1 135 ? 11.530 3.003 5.006 1.00 92.88 135 PHE A N 1
ATOM 1102 C CA . PHE A 1 135 ? 10.418 3.332 5.888 1.00 92.88 135 PHE A CA 1
ATOM 1103 C C . PHE A 1 135 ? 9.065 3.238 5.168 1.00 92.88 135 PHE A C 1
ATOM 1105 O O . PHE A 1 135 ? 8.158 2.572 5.656 1.00 92.88 135 PHE A O 1
ATOM 1112 N N . HIS A 1 136 ? 8.926 3.812 3.971 1.00 91.75 136 HIS A N 1
ATOM 1113 C CA . HIS A 1 136 ? 7.685 3.710 3.198 1.00 91.75 136 HIS A CA 1
ATOM 1114 C C . HIS A 1 136 ? 7.316 2.261 2.851 1.00 91.75 136 HIS A C 1
ATOM 1116 O O . HIS A 1 136 ? 6.146 1.888 2.948 1.00 91.75 136 HIS A O 1
ATOM 1122 N N . LYS A 1 137 ? 8.294 1.424 2.486 1.00 90.19 137 LYS A N 1
ATOM 1123 C CA . LYS A 1 137 ? 8.069 -0.011 2.233 1.00 90.19 137 LYS A CA 1
ATOM 1124 C C . LYS A 1 137 ? 7.609 -0.741 3.487 1.00 90.19 137 LYS A C 1
ATOM 1126 O O . LYS A 1 137 ? 6.639 -1.490 3.424 1.00 90.19 137 LYS A O 1
ATOM 1131 N N . TYR A 1 138 ? 8.265 -0.481 4.615 1.00 92.69 138 TYR A N 1
ATOM 1132 C CA . TYR A 1 138 ? 7.888 -1.029 5.914 1.00 92.69 138 TYR A CA 1
ATOM 1133 C C . TYR A 1 138 ? 6.423 -0.711 6.242 1.00 92.69 138 TYR A C 1
ATOM 1135 O O . TYR A 1 138 ? 5.648 -1.625 6.516 1.00 92.69 138 TYR A O 1
ATOM 1143 N N . ILE A 1 139 ? 6.014 0.558 6.110 1.00 94.19 139 ILE A N 1
ATOM 1144 C CA . ILE A 1 139 ? 4.630 0.973 6.374 1.00 94.19 139 ILE A CA 1
ATOM 1145 C C . ILE A 1 139 ? 3.639 0.275 5.431 1.00 94.19 139 ILE A C 1
ATOM 1147 O O . ILE A 1 139 ? 2.642 -0.268 5.901 1.00 94.19 139 ILE A O 1
ATOM 1151 N N . LYS A 1 140 ? 3.910 0.235 4.116 1.00 92.06 140 LYS A N 1
ATOM 1152 C CA . LYS A 1 140 ? 3.029 -0.431 3.134 1.00 92.06 140 LYS A CA 1
ATOM 1153 C C . LYS A 1 140 ? 2.800 -1.907 3.460 1.00 92.06 140 LYS A C 1
ATOM 1155 O O . LYS A 1 140 ? 1.666 -2.371 3.392 1.00 92.06 140 LYS A O 1
ATOM 1160 N N . ILE A 1 141 ? 3.870 -2.632 3.788 1.00 90.81 141 ILE A N 1
ATOM 1161 C CA . ILE A 1 141 ? 3.812 -4.077 4.036 1.00 90.81 141 ILE A CA 1
ATOM 1162 C C . ILE A 1 141 ? 3.002 -4.376 5.298 1.00 90.81 141 ILE A C 1
ATOM 1164 O O . ILE A 1 141 ? 2.092 -5.204 5.247 1.00 90.81 141 ILE A O 1
ATOM 1168 N N . ARG A 1 142 ? 3.293 -3.674 6.403 1.00 93.06 142 ARG A N 1
ATOM 1169 C CA . ARG A 1 142 ? 2.565 -3.815 7.678 1.00 93.06 142 ARG A CA 1
ATOM 1170 C C . ARG A 1 142 ? 1.089 -3.425 7.523 1.00 93.06 142 ARG A C 1
ATOM 1172 O O . ARG A 1 142 ? 0.209 -4.139 7.991 1.00 93.06 142 ARG A O 1
ATOM 1179 N N . TYR A 1 143 ? 0.794 -2.347 6.789 1.00 93.94 143 TYR A N 1
ATOM 1180 C CA . TYR A 1 143 ? -0.586 -1.945 6.487 1.00 93.94 143 TYR A CA 1
ATOM 1181 C C . TYR A 1 143 ? -1.354 -3.035 5.722 1.00 93.94 143 TYR A C 1
ATOM 1183 O O . TYR A 1 143 ? -2.458 -3.414 6.116 1.00 93.94 143 TYR A O 1
ATOM 1191 N N . ASN A 1 144 ? -0.765 -3.578 4.650 1.00 90.75 144 ASN A N 1
ATOM 1192 C CA . ASN A 1 144 ? -1.405 -4.643 3.873 1.00 90.75 144 ASN A CA 1
ATOM 1193 C C . ASN A 1 144 ? -1.597 -5.913 4.713 1.00 90.75 144 ASN A C 1
ATOM 1195 O O . ASN A 1 144 ? -2.608 -6.598 4.561 1.00 90.75 144 ASN A O 1
ATOM 1199 N N . HIS A 1 145 ? -0.678 -6.180 5.645 1.00 90.50 145 HIS A N 1
ATOM 1200 C CA . HIS A 1 145 ? -0.770 -7.320 6.553 1.00 90.50 145 HIS A CA 1
ATOM 1201 C C . HIS A 1 145 ? -1.941 -7.172 7.517 1.00 90.50 145 HIS A C 1
ATOM 1203 O O . HIS A 1 145 ? -2.772 -8.072 7.610 1.00 90.50 145 HIS A O 1
ATOM 1209 N N . ALA A 1 146 ? -2.084 -6.005 8.147 1.00 92.81 146 ALA A N 1
ATOM 1210 C CA . ALA A 1 146 ? -3.245 -5.698 8.974 1.00 92.81 146 ALA A CA 1
ATOM 1211 C C . ALA A 1 146 ? -4.562 -5.847 8.201 1.00 92.81 146 ALA A C 1
ATOM 1213 O O . ALA A 1 146 ? -5.524 -6.436 8.701 1.00 92.81 146 ALA A O 1
ATOM 1214 N N . HIS A 1 147 ? -4.608 -5.345 6.964 1.00 91.19 147 HIS A N 1
ATOM 1215 C CA . HIS A 1 147 ? -5.799 -5.450 6.128 1.00 91.19 147 HIS A CA 1
ATOM 1216 C C . HIS A 1 147 ? -6.142 -6.914 5.819 1.00 91.19 147 HIS A C 1
ATOM 1218 O O . HIS A 1 147 ? -7.304 -7.312 5.931 1.00 91.19 147 HIS A O 1
ATOM 1224 N N . TYR A 1 148 ? -5.136 -7.733 5.505 1.00 88.12 148 TYR A N 1
ATOM 1225 C CA . TYR A 1 148 ? -5.295 -9.174 5.336 1.00 88.12 148 TYR A CA 1
ATOM 1226 C C . TYR A 1 148 ? -5.819 -9.852 6.613 1.00 88.12 148 TYR A C 1
ATOM 1228 O O . TYR A 1 148 ? -6.841 -10.541 6.564 1.00 88.12 148 TYR A O 1
ATOM 1236 N N . LEU A 1 149 ? -5.181 -9.616 7.765 1.00 90.56 149 LEU A N 1
ATOM 1237 C CA . LEU A 1 149 ? -5.591 -10.183 9.054 1.00 90.56 149 LEU A CA 1
ATOM 1238 C C . LEU A 1 149 ? -7.063 -9.877 9.354 1.00 90.56 149 LEU A C 1
ATOM 1240 O O . LEU A 1 149 ? -7.827 -10.768 9.741 1.00 90.56 149 LEU A O 1
ATOM 1244 N N . PHE A 1 150 ? -7.490 -8.640 9.092 1.00 91.25 150 PHE A N 1
ATOM 1245 C CA . PHE A 1 150 ? -8.881 -8.236 9.249 1.00 91.25 150 PHE A CA 1
ATOM 1246 C C . PHE A 1 150 ? -9.826 -9.012 8.321 1.00 91.25 150 PHE A C 1
ATOM 1248 O O . PHE A 1 150 ? -10.823 -9.569 8.787 1.00 91.25 150 PHE A O 1
ATOM 1255 N N . LYS A 1 151 ? -9.494 -9.145 7.028 1.00 87.12 151 LYS A N 1
ATOM 1256 C CA . LYS A 1 151 ? -10.288 -9.939 6.068 1.00 87.12 151 LYS A CA 1
ATOM 1257 C C . LYS A 1 151 ? -10.417 -11.408 6.475 1.00 87.12 151 LYS A C 1
ATOM 1259 O O . LYS A 1 151 ? -11.450 -12.024 6.215 1.00 87.12 151 LYS A O 1
ATOM 1264 N N . ARG A 1 152 ? -9.421 -11.957 7.176 1.00 86.50 152 ARG A N 1
ATOM 1265 C CA . ARG A 1 152 ? -9.431 -13.324 7.729 1.00 86.50 152 ARG A CA 1
ATOM 1266 C C . ARG A 1 152 ? -10.103 -13.448 9.091 1.00 86.50 152 ARG A C 1
ATOM 1268 O O . ARG A 1 152 ? -9.992 -14.493 9.728 1.00 86.50 152 ARG A O 1
ATOM 1275 N N . LYS A 1 153 ? -10.802 -12.406 9.549 1.00 89.06 153 LYS A N 1
ATOM 1276 C CA . LYS A 1 153 ? -11.453 -12.357 10.867 1.00 89.06 153 LYS A CA 1
ATOM 1277 C C . LYS A 1 153 ? -10.466 -12.544 12.029 1.00 89.06 153 LYS A C 1
ATOM 1279 O O . LYS A 1 153 ? -10.874 -12.890 13.135 1.00 89.06 153 LYS A O 1
ATOM 1284 N N . ARG A 1 154 ? -9.171 -12.280 11.813 1.00 90.88 154 ARG A N 1
ATOM 1285 C CA . ARG A 1 154 ? -8.132 -12.253 12.855 1.00 90.88 154 ARG A CA 1
ATOM 1286 C C . ARG A 1 154 ? -8.048 -10.840 13.450 1.00 90.88 154 ARG A C 1
ATOM 1288 O O . ARG A 1 154 ? -7.008 -10.191 13.418 1.00 90.88 154 ARG A O 1
ATOM 1295 N N . GLN A 1 155 ? -9.180 -10.351 13.963 1.00 92.44 155 GLN A N 1
ATOM 1296 C CA . GLN A 1 155 ? -9.379 -8.947 14.352 1.00 92.44 155 GLN A CA 1
ATOM 1297 C C . GLN A 1 155 ? -8.373 -8.470 15.410 1.00 92.44 155 GLN A C 1
ATOM 1299 O O . GLN A 1 155 ? -7.770 -7.423 15.224 1.00 92.44 155 GLN A O 1
ATOM 1304 N N . SER A 1 156 ? -8.120 -9.260 16.462 1.00 92.62 156 SER A N 1
ATOM 1305 C CA . SER A 1 156 ? -7.141 -8.903 17.506 1.00 92.62 156 SER A CA 1
ATOM 1306 C C . SER A 1 156 ? -5.742 -8.662 16.934 1.00 92.62 156 SER A C 1
ATOM 1308 O O . SER A 1 156 ? -5.131 -7.646 17.230 1.00 92.62 156 SER A O 1
ATOM 1310 N N . GLN A 1 157 ? -5.269 -9.549 16.054 1.00 93.75 157 GLN A N 1
ATOM 1311 C CA . GLN A 1 157 ? -3.943 -9.418 15.443 1.00 93.75 157 GLN A CA 1
ATOM 1312 C C . GLN A 1 157 ? -3.866 -8.198 14.520 1.00 93.75 157 GLN A C 1
ATOM 1314 O O . GLN A 1 157 ? -2.839 -7.532 14.468 1.00 93.75 157 GLN A O 1
ATOM 1319 N N . ALA A 1 158 ? -4.952 -7.886 13.804 1.00 95.00 158 ALA A N 1
ATOM 1320 C CA . ALA A 1 158 ? -5.019 -6.677 12.991 1.00 95.00 158 ALA A CA 1
ATOM 1321 C C . ALA A 1 158 ? -4.953 -5.403 13.853 1.00 95.00 158 ALA A C 1
ATOM 1323 O O . ALA A 1 158 ? -4.310 -4.441 13.450 1.00 95.00 158 ALA A O 1
ATOM 1324 N N . ILE A 1 159 ? -5.583 -5.393 15.035 1.00 94.75 159 ILE A N 1
ATOM 1325 C CA . ILE A 1 159 ? -5.518 -4.261 15.976 1.00 94.75 159 ILE A CA 1
ATOM 1326 C C . ILE A 1 159 ? -4.093 -4.069 16.489 1.00 94.75 159 ILE A C 1
ATOM 1328 O O . ILE A 1 159 ? -3.598 -2.943 16.449 1.00 94.75 159 ILE A O 1
ATOM 1332 N N . ASP A 1 160 ? -3.442 -5.145 16.936 1.00 94.88 160 ASP A N 1
ATOM 1333 C CA . ASP A 1 160 ? -2.061 -5.096 17.431 1.00 94.88 160 ASP A CA 1
ATOM 1334 C C . ASP A 1 160 ? -1.132 -4.533 16.340 1.00 94.88 160 ASP A C 1
ATOM 1336 O O . ASP A 1 160 ? -0.422 -3.550 16.550 1.00 94.88 160 ASP A O 1
ATOM 1340 N N . GLU A 1 161 ? -1.247 -5.069 15.120 1.00 95.12 161 GLU A N 1
ATOM 1341 C CA . GLU A 1 161 ? -0.483 -4.631 13.950 1.00 95.12 161 GLU A CA 1
ATOM 1342 C C . GLU A 1 161 ? -0.694 -3.141 13.623 1.00 95.12 161 GLU A C 1
ATOM 1344 O O . GLU A 1 161 ? 0.268 -2.419 13.352 1.00 95.12 161 GLU A O 1
ATOM 1349 N N . LEU A 1 162 ? -1.944 -2.663 13.642 1.00 97.00 162 LEU A N 1
ATOM 1350 C CA . LEU A 1 162 ? -2.284 -1.271 13.324 1.00 97.00 162 LEU A CA 1
ATOM 1351 C C . LEU A 1 162 ? -1.849 -0.302 14.416 1.00 97.00 162 LEU A C 1
ATOM 1353 O O . LEU A 1 162 ? -1.413 0.805 14.102 1.00 97.00 162 LEU A O 1
ATOM 1357 N N . THR A 1 163 ? -1.969 -0.697 15.680 1.00 96.06 163 THR A N 1
ATOM 1358 C CA . THR A 1 163 ? -1.614 0.162 16.812 1.00 96.06 163 THR A CA 1
ATOM 1359 C C . THR A 1 163 ? -0.105 0.389 16.835 1.00 96.06 163 THR A C 1
ATOM 1361 O O . THR A 1 163 ? 0.330 1.543 16.818 1.00 96.06 163 THR A O 1
ATOM 1364 N N . ASP A 1 164 ? 0.683 -0.682 16.707 1.00 96.62 164 ASP A N 1
ATOM 1365 C CA . ASP A 1 164 ? 2.142 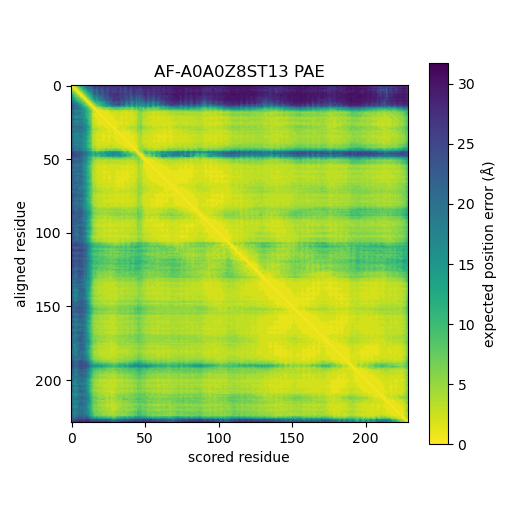-0.611 16.562 1.00 96.62 164 ASP A CA 1
ATOM 1366 C C . ASP A 1 164 ? 2.558 0.243 15.352 1.00 96.62 164 ASP A C 1
ATOM 1368 O O . ASP A 1 164 ? 3.515 1.029 15.399 1.00 96.62 164 ASP A O 1
ATOM 1372 N N . LEU A 1 165 ? 1.837 0.105 14.233 1.00 96.62 165 LEU A N 1
ATOM 1373 C CA . LEU A 1 165 ? 2.102 0.868 13.016 1.00 96.62 165 LEU A CA 1
ATOM 1374 C C . LEU A 1 165 ? 1.834 2.369 13.20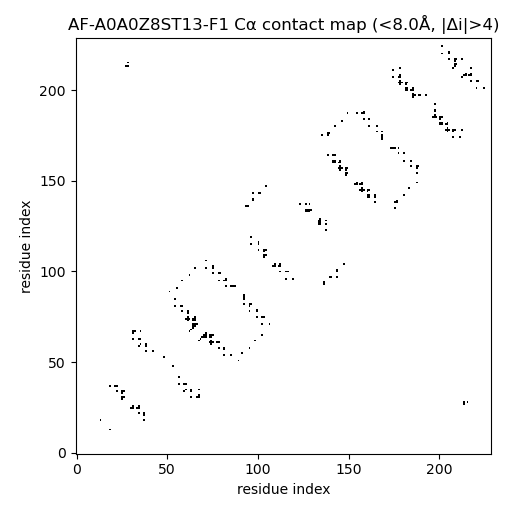6 1.00 96.62 165 LEU A C 1
ATOM 1376 O O . LEU A 1 165 ? 2.639 3.197 12.770 1.00 96.62 165 LEU A O 1
ATOM 1380 N N . ILE A 1 166 ? 0.735 2.730 13.875 1.00 97.31 166 ILE A N 1
ATOM 1381 C CA . ILE A 1 166 ? 0.386 4.120 14.203 1.00 97.31 166 ILE A CA 1
ATOM 1382 C C . ILE A 1 166 ? 1.421 4.730 15.154 1.00 97.31 166 ILE A C 1
ATOM 1384 O O . ILE A 1 166 ? 1.830 5.876 14.950 1.00 97.31 166 ILE A O 1
ATOM 1388 N N . GLU A 1 167 ? 1.879 3.987 16.164 1.00 97.06 167 GLU A N 1
ATOM 1389 C CA . GLU A 1 167 ? 2.949 4.435 17.064 1.00 97.06 167 GLU A CA 1
ATOM 1390 C C . GLU A 1 167 ? 4.251 4.687 16.301 1.00 97.06 167 GLU A C 1
ATOM 1392 O O . GLU A 1 167 ? 4.841 5.763 16.414 1.00 97.06 167 GLU A O 1
ATOM 1397 N N . THR A 1 168 ? 4.629 3.767 15.412 1.00 96.38 168 THR A N 1
ATOM 1398 C CA . THR A 1 168 ? 5.810 3.927 14.555 1.00 96.38 168 THR A CA 1
ATOM 1399 C C . THR A 1 168 ? 5.719 5.189 13.680 1.00 96.38 168 THR A C 1
ATOM 1401 O O . THR A 1 168 ? 6.691 5.941 13.549 1.00 96.38 168 THR A O 1
ATOM 1404 N N . LEU A 1 169 ? 4.552 5.454 13.078 1.00 96.88 169 LEU A N 1
ATOM 1405 C CA . LEU A 1 169 ? 4.300 6.665 12.285 1.00 96.88 169 LEU A CA 1
ATOM 1406 C C . LEU A 1 169 ? 4.415 7.936 13.136 1.00 96.88 169 LEU A C 1
ATOM 1408 O O . LEU A 1 169 ? 5.015 8.922 12.693 1.00 96.88 169 LEU A O 1
ATOM 1412 N N . ARG A 1 170 ? 3.887 7.903 14.364 1.00 95.50 170 ARG A N 1
ATOM 1413 C CA . ARG A 1 170 ? 3.943 9.012 15.323 1.00 95.50 170 ARG A CA 1
ATOM 1414 C C . ARG A 1 170 ? 5.378 9.328 15.737 1.00 95.50 170 ARG A C 1
ATOM 1416 O O . ARG A 1 170 ? 5.776 10.491 15.665 1.00 95.50 170 ARG A O 1
ATOM 1423 N N . ASP A 1 171 ? 6.163 8.317 16.093 1.00 95.75 171 ASP A N 1
ATOM 1424 C CA . ASP A 1 171 ? 7.561 8.475 16.511 1.00 95.75 171 ASP A CA 1
ATOM 1425 C C . ASP A 1 171 ? 8.423 9.073 15.397 1.00 95.75 171 ASP A C 1
ATOM 1427 O O . ASP A 1 171 ? 9.253 9.959 15.625 1.00 95.75 171 ASP A O 1
ATOM 1431 N N . LYS A 1 172 ? 8.172 8.648 14.155 1.00 95.69 172 LYS A N 1
ATOM 1432 C CA . LYS A 1 172 ? 8.825 9.186 12.955 1.00 95.69 172 LYS A CA 1
ATOM 1433 C C . LYS A 1 172 ? 8.224 10.507 12.473 1.00 95.69 172 LYS A C 1
ATOM 1435 O O . LYS A 1 172 ? 8.747 11.086 11.522 1.00 95.69 172 LYS A O 1
ATOM 1440 N N . LYS A 1 173 ? 7.158 10.999 13.116 1.00 95.06 173 LYS A N 1
ATOM 1441 C CA . LYS A 1 173 ? 6.412 12.213 12.743 1.00 95.06 173 LYS A CA 1
ATOM 1442 C C . LYS A 1 173 ? 5.992 12.205 11.270 1.00 95.06 173 LYS A C 1
ATOM 1444 O O . LYS A 1 173 ? 6.073 13.224 10.586 1.00 95.06 173 LYS A O 1
ATOM 1449 N N . SER A 1 174 ? 5.573 11.044 10.775 1.00 94.31 174 SER A N 1
ATOM 1450 C CA . SER A 1 174 ? 5.197 10.849 9.380 1.00 94.31 174 SER A CA 1
ATOM 1451 C C . SER A 1 174 ? 3.693 10.667 9.233 1.00 94.31 174 SER A C 1
ATOM 1453 O O . SER A 1 174 ? 3.062 9.938 9.990 1.00 94.31 174 SER A O 1
ATOM 1455 N N . CYS A 1 175 ? 3.126 11.305 8.210 1.00 93.50 175 CYS A N 1
ATOM 1456 C CA . CYS A 1 175 ? 1.737 11.094 7.795 1.00 93.50 175 CYS A CA 1
ATOM 1457 C C . CYS A 1 175 ? 1.618 10.063 6.657 1.00 93.50 175 CYS A C 1
ATOM 1459 O O . CYS A 1 175 ? 0.544 9.910 6.076 1.00 93.50 175 CYS A O 1
ATOM 1461 N N . TYR A 1 176 ? 2.711 9.381 6.296 1.00 93.31 176 TYR A N 1
ATOM 1462 C CA . TYR A 1 176 ? 2.729 8.434 5.184 1.00 93.31 176 TYR A CA 1
ATOM 1463 C C . TYR A 1 176 ? 1.752 7.272 5.416 1.00 93.31 176 TYR A C 1
ATOM 1465 O O . TYR A 1 176 ? 1.919 6.522 6.370 1.00 93.31 176 TYR A O 1
ATOM 1473 N N . LEU A 1 177 ? 0.729 7.138 4.559 1.00 93.31 177 LEU A N 1
ATOM 1474 C CA . LEU A 1 177 ? -0.383 6.176 4.704 1.00 93.31 177 LEU A CA 1
ATOM 1475 C C . LEU A 1 177 ? -1.123 6.231 6.055 1.00 93.31 177 LEU A C 1
ATOM 1477 O O . LEU A 1 177 ? -1.891 5.324 6.378 1.00 93.31 177 LEU A O 1
ATOM 1481 N N . LEU A 1 178 ? -0.951 7.300 6.837 1.00 96.50 178 LEU A N 1
ATOM 1482 C CA . LEU A 1 178 ? -1.618 7.421 8.130 1.00 96.50 178 LEU A CA 1
ATOM 1483 C C . LEU A 1 178 ? -3.138 7.511 7.947 1.00 96.50 178 LEU A C 1
ATOM 1485 O O . LEU A 1 178 ? -3.866 6.835 8.657 1.00 96.50 178 LEU A O 1
ATOM 1489 N N . ALA A 1 179 ? -3.617 8.261 6.949 1.00 96.00 179 ALA A N 1
ATOM 1490 C CA . ALA A 1 179 ? -5.048 8.370 6.656 1.00 96.00 179 ALA A CA 1
ATOM 1491 C C . ALA A 1 179 ? -5.689 7.001 6.357 1.00 96.00 179 ALA A C 1
ATOM 1493 O O . ALA A 1 179 ? -6.695 6.644 6.964 1.00 96.00 179 ALA A O 1
ATOM 1494 N N . ASP A 1 180 ? -5.071 6.207 5.476 1.00 95.19 180 ASP A N 1
ATOM 1495 C CA . ASP A 1 180 ? -5.523 4.847 5.164 1.00 95.19 180 ASP A CA 1
ATOM 1496 C C . ASP A 1 180 ? -5.484 3.935 6.403 1.00 95.19 180 ASP A C 1
ATOM 1498 O O . ASP A 1 180 ? -6.413 3.158 6.626 1.00 95.19 180 ASP A O 1
ATOM 1502 N N . THR A 1 181 ? -4.439 4.051 7.230 1.00 97.19 181 THR A N 1
ATOM 1503 C CA . THR A 1 181 ? -4.285 3.292 8.484 1.00 97.19 181 THR A CA 1
ATOM 1504 C C . THR A 1 181 ? -5.380 3.636 9.498 1.00 97.19 181 THR A C 1
ATOM 1506 O O . THR A 1 181 ? -5.951 2.731 10.103 1.00 97.19 181 THR A O 1
ATOM 1509 N N . LEU A 1 182 ? -5.731 4.919 9.645 1.00 97.06 182 LEU A N 1
ATOM 1510 C CA . LEU A 1 182 ? -6.811 5.369 10.532 1.00 97.06 182 LEU A CA 1
ATOM 1511 C C . LEU A 1 182 ? -8.187 4.897 10.041 1.00 97.06 182 LEU A C 1
ATOM 1513 O O . LEU A 1 182 ? -9.008 4.447 10.835 1.00 97.06 182 LEU A O 1
ATOM 1517 N N . CYS A 1 183 ? -8.435 4.917 8.728 1.00 96.44 183 CYS A N 1
ATOM 1518 C CA . CYS A 1 183 ? -9.640 4.296 8.177 1.00 96.44 183 CYS A CA 1
ATOM 1519 C C . CYS A 1 183 ? -9.689 2.797 8.488 1.00 96.44 183 CYS A C 1
ATOM 1521 O O . CYS A 1 183 ? -10.748 2.260 8.804 1.00 96.44 183 CYS A O 1
ATOM 1523 N N . LEU A 1 184 ? -8.558 2.098 8.385 1.00 96.19 184 LEU A N 1
ATOM 1524 C CA . LEU A 1 184 ? -8.520 0.665 8.639 1.00 96.19 184 LEU A CA 1
ATOM 1525 C C . LEU A 1 184 ? -8.756 0.349 10.120 1.00 96.19 184 LEU A C 1
ATOM 1527 O O . LEU A 1 184 ? -9.605 -0.487 10.400 1.00 96.19 184 LEU A O 1
ATOM 1531 N N . ILE A 1 185 ? -8.110 1.041 11.066 1.00 96.38 185 ILE A N 1
ATOM 1532 C CA . ILE A 1 185 ? -8.353 0.799 12.500 1.00 96.38 185 ILE A CA 1
ATOM 1533 C C . ILE A 1 185 ? -9.792 1.134 12.908 1.00 96.38 185 ILE A C 1
ATOM 1535 O O . ILE A 1 185 ? -10.345 0.435 13.747 1.00 96.38 185 ILE A O 1
ATOM 1539 N N . ALA A 1 186 ? -10.437 2.116 12.269 1.00 95.19 186 ALA A N 1
ATOM 1540 C CA . ALA A 1 186 ? -11.861 2.387 12.468 1.00 95.19 186 ALA A CA 1
ATOM 1541 C C . ALA A 1 186 ? -12.736 1.192 12.043 1.00 95.19 186 ALA A C 1
ATOM 1543 O O . ALA A 1 186 ? -13.606 0.770 12.799 1.00 95.19 186 ALA A O 1
ATOM 1544 N N . ASN A 1 187 ? -12.451 0.602 10.874 1.00 93.62 187 ASN A N 1
ATOM 1545 C CA . ASN A 1 187 ? -13.140 -0.595 10.376 1.00 93.62 187 ASN A CA 1
ATOM 1546 C C . ASN A 1 187 ? -12.883 -1.827 11.257 1.00 93.62 187 ASN A C 1
ATOM 1548 O O . ASN A 1 187 ? -13.810 -2.549 11.610 1.00 93.62 187 ASN A O 1
ATOM 1552 N N . VAL A 1 188 ? -11.623 -2.077 11.631 1.00 94.00 188 VAL A N 1
ATOM 1553 C CA . VAL A 1 188 ? -11.259 -3.177 12.543 1.00 94.00 188 VAL A CA 1
ATOM 1554 C C . VAL A 1 188 ? -11.824 -2.930 13.947 1.00 94.00 188 VAL A C 1
ATOM 1556 O O . VAL A 1 188 ? -12.082 -3.873 14.687 1.00 94.00 188 VAL A O 1
ATOM 1559 N N . GLY A 1 189 ? -12.046 -1.666 14.297 1.00 89.38 189 GLY A N 1
ATOM 1560 C CA . GLY A 1 189 ? -12.660 -1.165 15.521 1.00 89.38 189 GLY A CA 1
ATOM 1561 C C . GLY A 1 189 ? -14.113 -1.577 15.739 1.00 89.38 189 GLY A C 1
ATOM 1562 O O . GLY A 1 189 ? -14.597 -1.579 16.876 1.00 89.38 189 GLY A O 1
ATOM 1563 N N . GLU A 1 190 ? -14.819 -1.924 14.660 1.00 84.75 190 GLU A N 1
ATOM 1564 C CA . GLU A 1 190 ? -16.230 -2.282 14.725 1.00 84.75 190 GLU A CA 1
ATOM 1565 C C . GLU A 1 190 ? -16.444 -3.494 15.642 1.00 84.75 190 GLU A C 1
ATOM 1567 O O . GLU A 1 190 ? -15.860 -4.567 15.475 1.00 84.75 190 GLU A O 1
ATOM 1572 N N . GLY A 1 191 ? -17.293 -3.305 16.654 1.00 81.19 191 GLY A N 1
ATOM 1573 C CA . GLY A 1 191 ? -17.615 -4.326 17.651 1.00 81.19 191 GLY A CA 1
ATOM 1574 C C . GLY A 1 191 ? -16.933 -4.148 19.010 1.00 81.19 191 GLY A C 1
ATOM 1575 O O . GLY A 1 191 ? -17.371 -4.796 19.959 1.00 81.19 191 GLY A O 1
ATOM 1576 N N . PHE A 1 192 ? -15.940 -3.259 19.146 1.00 86.00 192 PHE A N 1
ATOM 1577 C CA . PHE A 1 192 ? -15.386 -2.900 20.463 1.00 86.00 192 PHE A CA 1
ATOM 1578 C C . PHE A 1 192 ? -15.217 -1.394 20.693 1.00 86.00 192 PHE A C 1
ATOM 1580 O O . PHE A 1 192 ? -15.347 -0.955 21.834 1.00 86.00 192 PHE A O 1
ATOM 1587 N N . LEU A 1 193 ? -14.970 -0.602 19.645 1.00 90.75 193 LEU A N 1
ATOM 1588 C CA . LEU A 1 193 ? -14.979 0.856 19.746 1.00 90.75 193 LEU A CA 1
ATOM 1589 C C . LEU A 1 193 ? -16.412 1.389 19.787 1.00 90.75 193 LEU A C 1
ATOM 1591 O O . LEU A 1 193 ? -17.328 0.847 19.158 1.00 90.75 193 LEU A O 1
ATOM 1595 N N . SER A 1 194 ? -16.602 2.495 20.500 1.00 93.19 194 SER A N 1
ATOM 1596 C CA . SER A 1 194 ? -17.832 3.272 20.413 1.00 93.19 194 SER A CA 1
ATOM 1597 C C . SER A 1 194 ? -17.960 3.943 19.041 1.00 93.19 194 SER A C 1
ATOM 1599 O O . SER A 1 194 ? -16.981 4.173 18.328 1.00 93.19 194 SER A O 1
ATOM 1601 N N . LYS A 1 195 ? -19.193 4.309 18.672 1.00 92.06 195 LYS A N 1
ATOM 1602 C CA . LYS A 1 195 ? -19.451 5.041 17.422 1.00 92.06 195 LYS A CA 1
ATOM 1603 C C . LYS A 1 195 ? -18.678 6.359 17.352 1.00 92.06 195 LYS A C 1
ATOM 1605 O O . LYS A 1 195 ? -18.187 6.707 16.284 1.00 92.06 195 LYS A O 1
ATOM 1610 N N . ASP A 1 196 ? -18.547 7.060 18.476 1.00 93.25 196 ASP A N 1
ATOM 1611 C CA . ASP A 1 196 ? -17.830 8.335 18.540 1.00 93.25 196 ASP A CA 1
ATOM 1612 C C . ASP A 1 196 ? -16.325 8.148 18.298 1.00 93.25 196 ASP A C 1
ATOM 1614 O O . ASP A 1 196 ? -15.719 8.935 17.572 1.00 93.25 196 ASP A O 1
ATOM 1618 N N . GLU A 1 197 ? -15.728 7.075 18.827 1.00 94.44 197 GLU A N 1
ATOM 1619 C CA . GLU A 1 197 ? -14.323 6.729 18.569 1.00 94.44 197 GLU A CA 1
ATOM 1620 C C . GLU A 1 197 ? -14.089 6.375 17.094 1.00 94.44 197 GLU A C 1
ATOM 1622 O O . GLU A 1 197 ? -13.163 6.900 16.473 1.00 94.44 197 GLU A O 1
ATOM 1627 N N . ILE A 1 198 ? -14.962 5.552 16.503 1.00 94.56 198 ILE A N 1
ATOM 1628 C CA . ILE A 1 198 ? -14.911 5.204 15.072 1.00 94.56 198 ILE A CA 1
ATOM 1629 C C . ILE A 1 198 ? -15.010 6.469 14.206 1.00 94.56 198 ILE A C 1
ATOM 1631 O O . ILE A 1 198 ? -14.210 6.670 13.289 1.00 94.56 198 ILE A O 1
ATOM 1635 N N . LEU A 1 199 ? -15.962 7.356 14.512 1.00 93.88 199 LEU A N 1
ATOM 1636 C CA . LEU A 1 199 ? -16.127 8.621 13.797 1.00 93.88 199 LEU A CA 1
ATOM 1637 C C . LEU A 1 199 ? -14.913 9.542 13.963 1.00 93.88 199 LEU A C 1
ATOM 1639 O O . LEU A 1 199 ? -14.532 10.200 12.994 1.00 93.88 199 LEU A O 1
ATOM 1643 N N . SER A 1 200 ? -14.280 9.576 15.141 1.00 95.25 200 SER A N 1
ATOM 1644 C CA . SER A 1 200 ? -13.054 10.354 15.364 1.00 95.25 200 SER A CA 1
ATOM 1645 C C . SER A 1 200 ? -11.945 9.922 14.408 1.00 95.25 200 SER A C 1
ATOM 1647 O O . SER A 1 200 ? -11.386 10.763 13.702 1.00 95.25 200 SER A O 1
ATOM 1649 N N . TYR A 1 201 ? -11.696 8.613 14.294 1.00 96.50 201 TYR A N 1
ATOM 1650 C CA . TYR A 1 201 ? -10.694 8.082 13.368 1.00 96.50 201 TYR A CA 1
ATOM 1651 C C . TYR A 1 201 ? -10.971 8.471 11.915 1.00 96.50 201 TYR A C 1
ATOM 1653 O O . TYR A 1 201 ? -10.068 8.929 11.210 1.00 96.50 201 TYR A O 1
ATOM 1661 N N . TYR A 1 202 ? -12.223 8.360 11.463 1.00 96.50 202 TYR A N 1
ATOM 1662 C CA . TYR A 1 202 ? -12.577 8.768 10.105 1.00 96.50 202 TYR A CA 1
ATOM 1663 C C . TYR A 1 202 ? -12.443 10.275 9.874 1.00 96.50 202 TYR A C 1
ATOM 1665 O O . TYR A 1 202 ? -12.034 10.687 8.790 1.00 96.50 202 TYR A O 1
ATOM 1673 N N . ARG A 1 203 ? -12.744 11.119 10.866 1.00 95.12 203 ARG A N 1
ATOM 1674 C CA . ARG A 1 203 ? -12.566 12.577 10.750 1.00 95.12 203 ARG A CA 1
ATOM 1675 C C . ARG A 1 203 ? -11.097 12.980 10.703 1.00 95.12 203 ARG A C 1
ATOM 1677 O O . ARG A 1 203 ? -10.728 13.863 9.926 1.00 95.12 203 ARG A O 1
ATOM 1684 N N . GLU A 1 204 ? -10.249 12.317 11.480 1.00 96.19 204 GLU A N 1
ATOM 1685 C CA . GLU A 1 204 ? -8.799 12.494 11.401 1.00 96.19 204 GLU A CA 1
ATOM 1686 C C . GLU A 1 204 ? -8.264 12.061 10.028 1.00 96.19 204 GLU A C 1
ATOM 1688 O O . GLU A 1 204 ? -7.523 12.812 9.387 1.00 96.19 204 GLU A O 1
ATOM 1693 N N . ALA A 1 205 ? -8.710 10.907 9.520 1.00 97.06 205 ALA A N 1
ATOM 1694 C CA . ALA A 1 205 ? -8.368 10.437 8.181 1.00 97.06 205 ALA A CA 1
ATOM 1695 C C . ALA A 1 205 ? -8.853 11.395 7.077 1.00 97.06 205 ALA A C 1
ATOM 1697 O O . ALA A 1 205 ? -8.096 11.698 6.155 1.00 97.06 205 ALA A O 1
ATOM 1698 N N . GLU A 1 206 ? -10.075 11.928 7.180 1.00 96.00 206 GLU A N 1
ATOM 1699 C CA . GLU A 1 206 ? -10.627 12.927 6.252 1.00 96.00 206 GLU A CA 1
ATOM 1700 C C . GLU A 1 206 ? -9.741 14.176 6.202 1.00 96.00 206 GLU A C 1
ATOM 1702 O O . GLU A 1 206 ? -9.412 14.664 5.116 1.00 96.00 206 GLU A O 1
ATOM 1707 N N . CYS A 1 207 ? -9.314 14.672 7.367 1.00 95.19 207 CYS A N 1
ATOM 1708 C CA . CYS A 1 207 ? -8.406 15.809 7.465 1.00 95.19 207 CYS A CA 1
ATOM 1709 C C . CYS A 1 207 ? -7.076 15.517 6.755 1.00 95.19 207 CYS A C 1
ATOM 1711 O O . CYS A 1 207 ? -6.624 16.309 5.925 1.00 95.19 207 CYS A O 1
ATOM 1713 N N . LEU A 1 208 ? -6.477 14.354 7.014 1.00 95.56 208 LEU A N 1
ATOM 1714 C CA . LEU A 1 208 ? -5.221 13.957 6.379 1.00 95.56 208 LEU A CA 1
ATOM 1715 C C . LEU A 1 208 ? -5.362 13.798 4.861 1.00 95.56 208 LEU A C 1
ATOM 1717 O O . LEU A 1 208 ? -4.522 14.313 4.122 1.00 95.56 208 LEU A O 1
ATOM 1721 N N . PHE A 1 209 ? -6.428 13.156 4.373 1.00 95.31 209 PHE A N 1
ATOM 1722 C CA . PHE A 1 209 ? -6.665 13.027 2.935 1.00 95.31 209 PHE A CA 1
ATOM 1723 C C . PHE A 1 209 ? -6.842 14.389 2.261 1.00 95.31 209 PHE A C 1
ATOM 1725 O O . PHE A 1 209 ? -6.290 14.601 1.185 1.00 95.31 209 PHE A O 1
ATOM 1732 N N . LYS A 1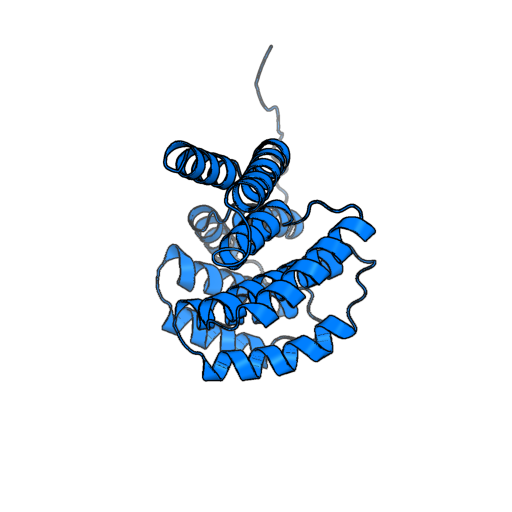 210 ? -7.548 15.326 2.905 1.00 94.00 210 LYS A N 1
ATOM 1733 C CA . LYS A 1 210 ? -7.773 16.678 2.378 1.00 94.00 210 LYS A CA 1
ATOM 1734 C C . LYS A 1 210 ? -6.475 17.445 2.118 1.00 94.00 210 LYS A C 1
ATOM 1736 O O . LYS A 1 210 ? -6.420 18.225 1.170 1.00 94.00 210 LYS A O 1
ATOM 1741 N N . PHE A 1 211 ? -5.465 17.277 2.972 1.00 92.62 211 PHE A N 1
ATOM 1742 C CA . PHE A 1 211 ? -4.224 18.054 2.890 1.00 92.62 211 PHE A CA 1
ATOM 1743 C C . PHE A 1 211 ? -3.066 17.308 2.225 1.00 92.62 211 PHE A C 1
ATOM 1745 O O . PHE A 1 211 ? -2.232 17.945 1.584 1.00 92.62 211 PHE A O 1
ATOM 1752 N N . PHE A 1 212 ? -3.001 15.983 2.367 1.00 89.19 212 PHE A N 1
ATOM 1753 C CA . PHE A 1 212 ? -1.820 15.197 1.995 1.00 89.19 212 PHE A CA 1
ATOM 1754 C C . PHE A 1 212 ? -2.125 13.984 1.111 1.00 89.19 212 PHE A C 1
ATOM 1756 O O . PHE A 1 212 ? -1.197 13.354 0.604 1.00 89.19 212 PHE A O 1
ATOM 1763 N N . GLY A 1 213 ? -3.397 13.626 0.936 1.00 86.75 213 GLY A N 1
ATOM 1764 C CA . GLY A 1 213 ? -3.790 12.400 0.252 1.00 86.75 213 GLY A CA 1
ATOM 1765 C C . GLY A 1 213 ? -4.330 12.600 -1.166 1.00 86.75 213 GLY A C 1
ATOM 1766 O O . GLY A 1 213 ? -4.480 13.727 -1.644 1.00 86.75 213 GLY A O 1
ATOM 1767 N N . PRO A 1 214 ? -4.647 11.496 -1.866 1.00 87.62 214 PRO A N 1
ATOM 1768 C CA . PRO A 1 214 ? -5.331 11.561 -3.149 1.00 87.62 214 PRO A CA 1
ATOM 1769 C C . PRO A 1 214 ? -6.728 12.176 -2.997 1.00 87.62 214 PRO A C 1
ATOM 1771 O O . PRO A 1 214 ? -7.515 11.754 -2.148 1.00 87.62 214 PRO A O 1
ATOM 1774 N N . GLN A 1 215 ? -7.069 13.120 -3.880 1.00 88.31 215 GLN A N 1
ATOM 1775 C CA . GLN A 1 215 ? -8.373 13.795 -3.874 1.00 88.31 215 GLN A CA 1
ATOM 1776 C C . GLN A 1 215 ? -9.545 12.803 -3.935 1.00 88.31 215 GLN A C 1
ATOM 1778 O O . GLN A 1 215 ? -10.561 13.009 -3.275 1.00 88.31 215 GLN A O 1
ATOM 1783 N N . ASN A 1 216 ? -9.396 11.711 -4.689 1.00 88.06 216 ASN A N 1
ATOM 1784 C CA . ASN A 1 216 ? -10.426 10.680 -4.800 1.00 88.06 216 ASN A CA 1
ATOM 1785 C C . ASN A 1 216 ? -10.703 10.013 -3.445 1.00 88.06 216 ASN A C 1
ATOM 1787 O O . ASN A 1 216 ? -11.862 9.877 -3.074 1.00 88.06 216 ASN A O 1
ATOM 1791 N N . SER A 1 217 ? -9.666 9.679 -2.668 1.00 90.94 217 SER A N 1
ATOM 1792 C CA . SER A 1 217 ? -9.826 9.085 -1.332 1.00 90.94 217 SER A CA 1
ATOM 1793 C C . SER A 1 217 ? -10.538 10.031 -0.364 1.00 90.94 217 SER A C 1
ATOM 1795 O O . SER A 1 217 ? -11.425 9.599 0.370 1.00 90.94 217 SER A O 1
ATOM 1797 N N . TYR A 1 218 ? -10.206 11.328 -0.402 1.00 93.81 218 TYR A N 1
ATOM 1798 C CA . TYR A 1 218 ? -10.910 12.348 0.384 1.00 93.81 218 TYR A CA 1
ATOM 1799 C C . TYR A 1 218 ? -12.404 12.399 0.038 1.00 93.81 218 TYR A C 1
ATOM 1801 O O . TYR A 1 218 ? -13.247 12.385 0.934 1.00 93.81 218 TYR A O 1
ATOM 1809 N N . LEU A 1 219 ? -12.741 12.445 -1.255 1.00 92.44 219 LEU A N 1
ATOM 1810 C CA . LEU A 1 219 ? -14.132 12.522 -1.704 1.00 92.44 219 LEU A CA 1
ATOM 1811 C C . LEU A 1 219 ? -14.925 11.263 -1.335 1.00 92.44 219 LEU A C 1
ATOM 1813 O O . LEU A 1 219 ? -16.037 11.395 -0.830 1.00 92.44 219 LEU A O 1
ATOM 1817 N N . SER A 1 220 ? -14.344 10.073 -1.507 1.00 91.38 220 SER A N 1
ATOM 1818 C CA . SER A 1 220 ? -14.988 8.809 -1.135 1.00 91.38 220 SER A CA 1
ATOM 1819 C C . SER A 1 220 ? -15.259 8.716 0.367 1.00 91.38 220 SER A C 1
ATOM 1821 O O . SER A 1 220 ? -16.358 8.344 0.772 1.00 91.38 220 SER A O 1
ATOM 1823 N N . LEU A 1 221 ? -14.288 9.093 1.208 1.00 93.19 221 LEU A N 1
ATOM 1824 C CA . LEU A 1 221 ? -14.478 9.085 2.661 1.00 93.19 221 LEU A CA 1
ATOM 1825 C C . LEU A 1 221 ? -15.518 10.122 3.100 1.00 93.19 221 LEU A C 1
ATOM 1827 O O . LEU A 1 221 ? -16.332 9.859 3.982 1.00 93.19 221 LEU A O 1
ATOM 1831 N N . LYS A 1 222 ? -15.533 11.292 2.458 1.00 92.25 222 LYS A N 1
ATOM 1832 C CA . LYS A 1 222 ? -16.536 12.321 2.725 1.00 92.25 222 LYS A CA 1
ATOM 1833 C C . LYS A 1 222 ? -17.945 11.870 2.341 1.00 92.25 222 LYS A C 1
ATOM 1835 O O . LYS A 1 222 ? -18.892 12.160 3.067 1.00 92.25 222 LYS A O 1
ATOM 1840 N N . GLU A 1 223 ? -18.089 11.170 1.218 1.00 92.06 223 GLU A N 1
ATOM 1841 C CA . GLU A 1 223 ? -19.363 10.579 0.813 1.00 92.06 223 GLU A CA 1
ATOM 1842 C C . GLU A 1 223 ? -19.833 9.538 1.836 1.00 92.06 223 GLU A C 1
ATOM 1844 O O . GLU A 1 223 ? -20.984 9.598 2.266 1.00 92.06 223 GLU A O 1
ATOM 1849 N N . TYR A 1 224 ? -18.944 8.642 2.276 1.00 90.31 224 TYR A N 1
ATOM 1850 C CA . TYR A 1 224 ? -19.225 7.666 3.333 1.00 90.31 224 TYR A CA 1
ATOM 1851 C C . TYR A 1 224 ? -19.724 8.350 4.618 1.00 90.31 224 TYR A C 1
ATOM 1853 O O . TYR A 1 224 ? -20.840 8.104 5.070 1.00 90.31 224 TYR A O 1
ATOM 1861 N N . LEU A 1 225 ? -18.973 9.334 5.123 1.00 90.25 225 LEU A N 1
ATOM 1862 C CA . LEU A 1 225 ? -19.332 10.094 6.325 1.00 90.25 225 LEU A CA 1
ATOM 1863 C C . LEU A 1 225 ? -20.630 10.904 6.195 1.00 90.25 225 LEU A C 1
ATOM 1865 O O . LEU A 1 225 ? -21.206 11.284 7.207 1.00 90.25 225 LEU A O 1
ATOM 1869 N N . SER A 1 226 ? -21.088 11.208 4.979 1.00 88.62 226 SER A N 1
ATOM 1870 C CA . SER A 1 226 ? -22.368 11.899 4.767 1.00 88.62 226 SER A CA 1
ATOM 1871 C C . SER A 1 226 ? -23.589 10.978 4.826 1.00 88.62 226 SER A C 1
ATOM 1873 O O . SER A 1 226 ? -24.708 11.478 4.889 1.00 88.62 226 SER A O 1
ATOM 1875 N N . LYS A 1 227 ? -23.380 9.656 4.765 1.00 83.31 227 LYS A N 1
ATOM 1876 C CA . LYS A 1 227 ? -24.440 8.637 4.794 1.00 83.31 227 LYS A CA 1
ATOM 1877 C C . LYS A 1 227 ? -24.605 7.995 6.175 1.00 83.31 227 LYS A C 1
ATOM 1879 O O . LYS A 1 227 ? -25.714 7.583 6.499 1.00 83.31 227 LYS A O 1
ATOM 1884 N N . ASP A 1 228 ? -23.527 7.929 6.959 1.00 64.19 228 ASP A N 1
ATOM 1885 C CA . ASP A 1 228 ? -23.478 7.271 8.277 1.00 64.19 228 ASP A CA 1
ATOM 1886 C C . ASP A 1 228 ? -23.560 8.238 9.480 1.00 64.19 228 ASP A C 1
ATOM 1888 O O . ASP A 1 228 ? -23.408 7.821 10.632 1.00 64.19 228 ASP A O 1
ATOM 1892 N N . ILE A 1 229 ? -23.825 9.524 9.216 1.00 50.50 229 ILE A N 1
ATOM 1893 C CA . ILE A 1 229 ? -24.192 10.563 10.199 1.00 50.50 229 ILE A CA 1
ATOM 1894 C C . ILE A 1 229 ? -25.644 10.963 9.955 1.00 50.50 229 ILE A C 1
ATOM 1896 O O . ILE A 1 229 ? -26.398 11.055 10.950 1.00 50.50 229 ILE A O 1
#

Sequence (229 aa):
MDYFFDESVSDKAPDITVFKRLVDKALFTRSYDQLAYLVEAEKQKEAVHSQESSEYLTYLACIVDFHHYHKEDIAIGRMEELSHRISKTSSFYLDVYNSLVNFYALTSRDEDLDGLYEGISEKISHLDISNIESFHKYIKIRYNHAHYLFKRKRQSQAIDELTDLIETLRDKKSCYLLADTLCLIANVGEGFLSKDEILSYYREAECLFKFFGPQNSYLSLKEYLSK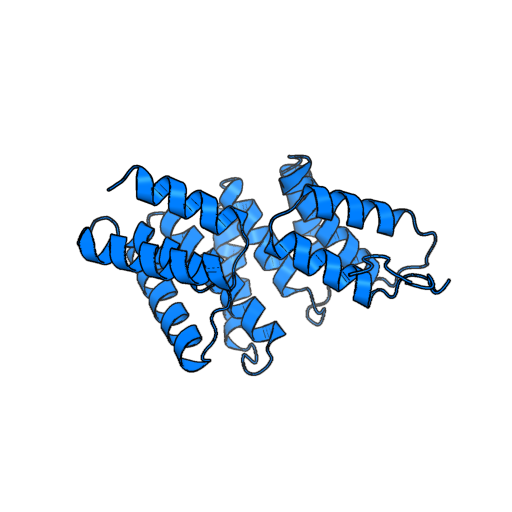DI

Organism: Streptococcus suis (NCBI:txid1307)

Foldseek 3Di:
DDPDPPDPPPPDDDDVVNLVVQCVVCVQLVVLVSLVVSLVVVVPPPDDDDPLRVLVSLLSVLVSCVPPVVVLVVSLVSLVVSLVPPDPPRLCNLVSLLVNLVSCLVVVVVVVNVVSCVVVVVVLVPFPCVDPSNVLSNLSNLLSVLVSCVVVVVLVVSLVSLVVSLVVCVVVVHCRCVLVSLLSNLVSCPPPDDPVSSVVSLVVSLVCCVPPGRPVVNVVSVVVVVVVD

Secondary structure (DSSP, 8-state):
-----------S---HHHHHHHHHHHHHTT-HHHHHHHHHHHHTS-----HHHHHHHHHHHHHHHHHTS--HHHHHHHHHHHHHHS-TTSTTHHHHHHHHHHHHHHHT-HHHHHHHHHHHHHHHHT--TTSHHHHHHHHHHHHHHHHHHHHTT-HHHHHHHHHHHHHHHHHTT--TTHHHHHHHHHHHTTTTS-HHHHHHHHHHHHHHHHHHS-HHHHHHHHHHHHH--

pLDDT: mean 87.27, std 13.34, range [30.83, 97.81]

Solvent-accessible surface area (backbone atoms only — not comparable to full-atom values): 12964 Å² total; per-residue (Å²): 140,81,94,67,88,85,67,80,78,69,95,59,81,81,53,69,68,57,54,49,54,53,45,52,51,21,62,72,58,66,35,40,69,59,39,41,53,52,54,52,59,56,68,69,47,92,64,89,66,52,71,71,54,49,51,49,52,48,55,52,48,26,52,26,30,33,75,61,66,64,36,49,70,62,18,48,55,53,46,54,56,44,66,74,70,55,53,88,82,42,95,57,44,66,56,52,54,50,49,50,45,51,50,26,68,75,68,71,40,60,73,66,36,58,60,50,46,60,68,45,52,65,54,58,75,70,53,62,63,86,41,69,69,49,30,52,51,49,52,53,46,52,52,53,46,24,54,49,30,41,76,70,69,37,44,70,61,17,50,54,48,46,52,57,49,51,50,53,30,57,78,69,72,48,70,81,68,40,31,62,49,31,43,46,51,29,62,67,29,62,90,77,54,53,70,68,56,34,50,48,31,43,52,54,18,44,53,41,17,70,78,76,44,45,67,66,61,26,52,53,52,50,54,51,58,69,72,81,107